Protein AF-A0A915CYP7-F1 (afdb_monomer_lite)

pLDDT: mean 74.51, std 22.11, range [21.28, 97.0]

Secondary structure (DSSP, 8-state):
----PPEEEEEEEEEEEPPTTS---HHHH-TT--TT-GGGSTT-EEEEESEEEEEEEEETTTTEEEEEEEEEESPPTT--SEEEBSSSSEEEEEE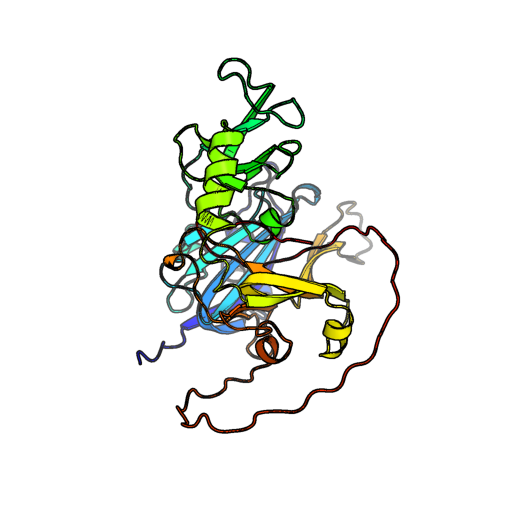-STT--STTTTGGGPPP-PPPEEEEE--STT-S---TT--SEEEEESEEEE-TTS-SEEEE-SBPPGGGGSSS-EEE--SSSGGG-HHHHHHHHIIIIISTTGGGPEEEEEEEEEESS---GGGGGG-EEEEESEEEEEEEEEEEEEEE------S------EEEEEEEEEEEEEEEEEES-GGG---EEEEEESSSSSEEEEEEEE-STT-SSTHHHH------------------------------------------S-EE----

Organism: NCBI:txid166011

Radius of gyration: 22.96 Å; chains: 1; bounding box: 60×62×71 Å

Sequence (364 aa):
MVTSTDVECHSCLTSCKMSKDNTFDPGFCDCHSNNNTEDSYENATTCAGSQCFVKVEYFPDESIAILQKGCVQNLPQGVNSCHYAGQLESVHCYCQGHLCNNKGELNSYTPISLPTVECCECSKPGGDICPEDTCLRSCTGNYCLIDFDGVEQGCGMGLPRLQNFLLHGCICTKPSGMCNQLNTSRNYQIQQVIARRVDDQNYCYSLHQRSDKPFDKEIFRIADTCEGHYCFISLTTSEMVIEMSNNTSEHQSTAINYKGVARPKYELLAGCLKVDDDKKVSVGCTSEYLTKETPLSKHCICDSHLCNYFDKLHEESFDDSPDITANALSSSVLHDETEPVAHLQSQLLYHYIFMLSTVCYFCT

Foldseek 3Di:
DPPLDKAKAKFDKFKDAADPVQHDFLCGTPLPNDPDDPVSPPTTDIDIESKKKKKWFGDVVQRMIMIGIYYKYPDDPDQAAWWDDKANRMIMHMHGHHHCHGCVNHVNSDGDDADKAKWAQACDFQPQDDDPPDRVDIDIEQWWWAAPRRHDIDYIHTFDWVQSQVRGTWIGRDNPCCNRRSVVRNVCCVVQWVPPPQVQKAKEWFDKDKDLDDDDQCVSVPTDIFIEQKKKKKKAQWDKDKDFDPPVPPDDDPDGDITIDIHGMIIMGIYYWIFSDPVQDDADKMFTDSYPPDTNMIMGMGRHYHPRGPVSRVPPPPPPDDDDDDDDDDDDDDDDDDDDDDDDDDDDDDDGDDTHDIIHDDDD

Structure (mmCIF, N/CA/C/O backbone):
data_AF-A0A915CYP7-F1
#
_entry.id   AF-A0A915CYP7-F1
#
loop_
_atom_site.group_PDB
_atom_site.id
_atom_site.type_symbol
_atom_site.label_atom_id
_atom_site.label_alt_id
_atom_site.label_comp_id
_atom_site.label_asym_id
_atom_site.label_entity_id
_atom_site.label_seq_id
_atom_site.pdbx_PDB_ins_code
_atom_site.Cartn_x
_atom_site.Cartn_y
_atom_site.Cartn_z
_atom_site.occupancy
_atom_site.B_iso_or_equiv
_atom_site.auth_seq_id
_atom_site.auth_comp_id
_atom_site.auth_asym_id
_atom_site.auth_atom_id
_atom_site.pdbx_PDB_model_num
ATOM 1 N N . MET A 1 1 ? -12.708 -25.101 -6.242 1.00 40.66 1 MET A N 1
ATOM 2 C CA . MET A 1 1 ? -11.371 -24.484 -6.310 1.00 40.66 1 MET A CA 1
ATOM 3 C C . MET A 1 1 ? -11.127 -24.073 -7.749 1.00 40.66 1 MET A C 1
ATOM 5 O O . MET A 1 1 ? -11.055 -24.940 -8.608 1.00 40.66 1 MET A O 1
ATOM 9 N N . VAL A 1 2 ? -11.133 -22.772 -8.035 1.00 42.53 2 VAL A N 1
ATOM 10 C CA . VAL A 1 2 ? -10.661 -22.259 -9.327 1.00 42.53 2 VAL A CA 1
ATOM 11 C C . VAL A 1 2 ? -9.155 -22.136 -9.167 1.00 42.53 2 VAL A C 1
ATOM 13 O O . VAL A 1 2 ? -8.701 -21.340 -8.353 1.00 42.53 2 VAL A O 1
ATOM 16 N N . THR A 1 3 ? -8.391 -22.969 -9.867 1.00 55.19 3 THR A N 1
ATOM 17 C CA . THR A 1 3 ? -6.939 -22.806 -9.948 1.00 55.19 3 THR A CA 1
ATOM 18 C C . THR A 1 3 ? -6.686 -21.488 -10.663 1.00 55.19 3 THR A C 1
ATOM 20 O O . THR A 1 3 ? -6.885 -21.394 -11.876 1.00 55.19 3 THR A O 1
ATOM 23 N N . SER A 1 4 ? -6.349 -20.452 -9.898 1.00 68.00 4 SER A N 1
ATOM 24 C CA . SER A 1 4 ? -5.875 -19.183 -10.441 1.00 68.00 4 SER A CA 1
ATOM 25 C C . SER A 1 4 ? -4.676 -19.490 -11.328 1.00 68.00 4 SER A C 1
ATOM 27 O O . SER A 1 4 ? -3.664 -19.981 -10.842 1.00 68.00 4 SER A O 1
ATOM 29 N N . THR A 1 5 ? -4.805 -19.268 -12.632 1.00 83.12 5 THR A N 1
ATOM 30 C CA . THR A 1 5 ? -3.673 -19.403 -13.544 1.00 83.12 5 THR A CA 1
ATOM 31 C C . THR A 1 5 ? -2.718 -18.257 -13.264 1.00 83.12 5 THR A C 1
ATOM 33 O O . THR A 1 5 ? -3.123 -17.100 -13.397 1.00 83.12 5 THR A O 1
ATOM 36 N N . ASP A 1 6 ? -1.481 -18.571 -12.889 1.00 91.00 6 ASP A N 1
ATOM 37 C CA . ASP A 1 6 ? -0.443 -17.558 -12.732 1.00 91.00 6 ASP A CA 1
ATOM 38 C C . ASP A 1 6 ? -0.313 -16.740 -14.024 1.00 91.00 6 ASP A C 1
ATOM 40 O O . ASP A 1 6 ? -0.195 -17.287 -15.125 1.00 91.00 6 ASP A O 1
ATOM 44 N N . VAL A 1 7 ? -0.356 -15.418 -13.886 1.00 94.62 7 VAL A N 1
ATOM 45 C CA . VAL A 1 7 ? -0.065 -14.461 -14.948 1.00 94.62 7 VAL A CA 1
ATOM 46 C C . VAL A 1 7 ? 1.391 -14.035 -14.855 1.00 94.62 7 VAL A C 1
ATOM 48 O O . VAL A 1 7 ? 1.940 -13.837 -13.770 1.00 94.62 7 VAL A O 1
ATOM 51 N N . GLU A 1 8 ? 2.024 -13.893 -16.012 1.00 95.62 8 GLU A N 1
ATOM 52 C CA . GLU A 1 8 ? 3.367 -13.335 -16.115 1.00 95.62 8 GLU A CA 1
ATOM 53 C C . GLU A 1 8 ? 3.292 -11.808 -16.192 1.00 95.62 8 GLU A C 1
ATOM 55 O O . GLU A 1 8 ? 2.482 -11.261 -16.940 1.00 95.62 8 GLU A O 1
ATOM 60 N N . CYS A 1 9 ? 4.144 -11.126 -15.434 1.00 96.31 9 CYS A N 1
ATOM 61 C CA . CYS A 1 9 ? 4.161 -9.677 -15.269 1.00 96.31 9 CYS A CA 1
ATOM 62 C C . CYS A 1 9 ? 5.547 -9.114 -15.568 1.00 96.31 9 CYS A C 1
ATOM 64 O O . CYS A 1 9 ? 6.551 -9.764 -15.272 1.00 96.31 9 CYS A O 1
ATOM 66 N N . HIS A 1 10 ? 5.620 -7.880 -16.072 1.00 95.44 10 HIS A N 1
ATOM 67 C CA . HIS A 1 10 ? 6.888 -7.154 -16.097 1.00 95.44 10 HIS A CA 1
ATOM 68 C C . HIS A 1 10 ? 7.363 -6.887 -14.668 1.00 95.44 10 HIS A C 1
ATOM 70 O O . HIS A 1 10 ? 6.564 -6.501 -13.812 1.00 95.44 10 HIS A O 1
ATOM 76 N N . SER A 1 11 ? 8.662 -7.041 -14.434 1.00 94.12 11 SER A N 1
ATOM 77 C CA . SER A 1 11 ? 9.312 -6.771 -13.159 1.00 94.12 11 SER A CA 1
ATOM 78 C C . SER A 1 11 ? 10.564 -5.925 -13.361 1.00 94.12 11 SER A C 1
ATOM 80 O O . SER A 1 11 ? 11.508 -6.316 -14.057 1.00 94.12 11 SER A O 1
ATOM 82 N N . CYS A 1 12 ? 10.548 -4.728 -12.781 1.00 93.19 12 CYS A N 1
ATOM 83 C CA . CYS A 1 12 ? 11.637 -3.771 -12.903 1.00 93.19 12 CYS A CA 1
ATOM 84 C C . CYS A 1 12 ? 11.518 -2.655 -11.860 1.00 93.19 12 CYS A C 1
ATOM 86 O O . CYS A 1 12 ? 10.437 -2.371 -11.340 1.00 93.19 12 CYS A O 1
ATOM 88 N N . LEU A 1 13 ? 12.639 -1.980 -11.618 1.00 91.94 13 LEU A N 1
ATOM 89 C CA . LEU A 1 13 ? 12.705 -0.710 -10.908 1.00 91.94 13 LEU A CA 1
ATOM 90 C C . LEU A 1 13 ? 13.450 0.288 -11.791 1.00 91.94 13 LEU A C 1
ATOM 92 O O . LEU A 1 13 ? 14.547 0.004 -12.269 1.00 91.94 13 LEU A O 1
ATOM 96 N N . THR A 1 14 ? 12.859 1.451 -12.012 1.00 91.94 14 THR A N 1
ATOM 97 C CA . THR A 1 14 ? 13.435 2.496 -12.857 1.00 91.94 14 THR A CA 1
ATOM 98 C C . THR A 1 14 ? 13.055 3.870 -12.326 1.00 91.94 14 THR A C 1
ATOM 100 O O . THR A 1 14 ? 12.143 4.010 -11.514 1.00 91.94 14 THR A O 1
ATOM 103 N N . SER A 1 15 ? 13.778 4.897 -12.752 1.00 91.44 15 SER A N 1
ATOM 104 C CA . SER A 1 15 ? 13.515 6.279 -12.367 1.00 91.44 15 SER A CA 1
ATOM 105 C C . SER A 1 15 ? 13.692 7.202 -13.556 1.00 91.44 15 SER A C 1
ATOM 107 O O . SER A 1 15 ? 14.535 6.958 -14.418 1.00 91.44 15 SER A O 1
ATOM 109 N N . CYS A 1 16 ? 12.945 8.294 -13.571 1.00 91.19 16 CYS A N 1
ATOM 110 C CA . CYS A 1 16 ? 12.978 9.273 -14.643 1.00 91.19 16 CYS A CA 1
ATOM 111 C C . CYS A 1 16 ? 12.826 10.687 -14.091 1.00 91.19 16 CYS A C 1
ATOM 113 O O . CYS A 1 16 ? 12.325 10.906 -12.987 1.00 91.19 16 CYS A O 1
ATOM 115 N N . LYS A 1 17 ? 13.249 11.659 -14.896 1.00 91.75 17 LYS A N 1
ATOM 116 C CA . LYS A 1 17 ? 13.081 13.070 -14.575 1.00 91.75 17 LYS A CA 1
ATOM 117 C C . LYS A 1 17 ? 11.642 13.503 -14.851 1.00 91.75 17 LYS A C 1
ATOM 119 O O . LYS A 1 17 ? 11.110 13.223 -15.923 1.00 91.75 17 LYS A O 1
ATOM 124 N N . MET A 1 18 ? 11.043 14.212 -13.905 1.00 92.44 18 MET A N 1
ATOM 125 C CA . MET A 1 18 ? 9.743 14.852 -14.075 1.00 92.44 18 MET A CA 1
ATOM 126 C C . MET A 1 18 ? 9.880 16.126 -14.913 1.00 92.44 18 MET A C 1
ATOM 128 O O . MET A 1 18 ? 10.928 16.780 -14.952 1.00 92.44 18 MET A O 1
ATOM 132 N N . SER A 1 19 ? 8.802 16.489 -15.600 1.00 91.19 19 SER A N 1
ATOM 133 C CA . SER A 1 19 ? 8.709 17.772 -16.295 1.00 91.19 19 SER A CA 1
ATOM 134 C C . SER A 1 19 ? 8.648 18.928 -15.294 1.00 91.19 19 SER A C 1
ATOM 136 O O . SER A 1 19 ? 8.327 18.738 -14.125 1.00 91.19 19 SER A O 1
ATOM 138 N N . LYS A 1 20 ? 8.907 20.155 -15.766 1.00 88.88 20 LYS A N 1
ATOM 139 C CA . LYS A 1 20 ? 8.870 21.375 -14.933 1.00 88.88 20 LYS A CA 1
ATOM 140 C C . LYS A 1 20 ? 7.522 21.619 -14.247 1.00 88.88 20 LYS A C 1
ATOM 142 O O . LYS A 1 20 ? 7.486 22.287 -13.224 1.00 88.88 20 LYS A O 1
ATOM 147 N N . ASP A 1 21 ? 6.449 21.067 -14.804 1.00 90.56 21 ASP A N 1
ATOM 148 C CA . ASP A 1 21 ? 5.093 21.178 -14.266 1.00 90.56 21 ASP A CA 1
ATOM 149 C C . ASP A 1 21 ? 4.780 20.082 -13.229 1.00 90.56 21 ASP A C 1
ATOM 151 O O . ASP A 1 21 ? 3.616 19.811 -12.948 1.00 90.56 21 ASP A O 1
ATOM 155 N N . ASN A 1 22 ? 5.806 19.400 -12.702 1.00 85.44 22 ASN A N 1
ATOM 156 C CA . ASN A 1 22 ? 5.689 18.212 -11.850 1.00 85.44 22 ASN A CA 1
ATOM 157 C C . ASN A 1 22 ? 4.844 17.097 -12.483 1.00 85.44 22 ASN A C 1
ATOM 159 O O . ASN A 1 22 ? 4.217 16.292 -11.795 1.00 85.44 22 ASN A O 1
ATOM 163 N N . THR A 1 23 ? 4.838 17.034 -13.815 1.00 88.00 23 THR A N 1
ATOM 164 C CA . THR A 1 23 ? 4.160 15.980 -14.561 1.00 88.00 23 THR A CA 1
ATOM 165 C C . THR A 1 23 ? 5.132 14.863 -14.907 1.00 88.00 23 THR A C 1
ATOM 167 O O . THR A 1 23 ? 6.307 15.073 -15.229 1.00 88.00 23 THR A O 1
ATOM 170 N N . PHE A 1 24 ? 4.616 13.648 -14.820 1.00 87.69 24 PHE A N 1
ATOM 171 C CA . PHE A 1 24 ? 5.318 12.418 -15.131 1.00 87.69 24 PHE A CA 1
ATOM 172 C C . PHE A 1 24 ? 4.966 11.980 -16.554 1.00 87.69 24 PHE A C 1
ATOM 174 O O . PHE A 1 24 ? 3.789 11.940 -16.909 1.00 87.69 24 PHE A O 1
ATOM 181 N N . ASP A 1 25 ? 5.982 11.665 -17.360 1.00 89.75 25 ASP A N 1
ATOM 182 C CA . ASP A 1 25 ? 5.802 11.112 -18.704 1.00 89.75 25 ASP A CA 1
ATOM 183 C C . ASP A 1 25 ? 6.148 9.611 -18.698 1.00 89.75 25 ASP A C 1
ATOM 185 O O . ASP A 1 25 ? 7.329 9.244 -18.721 1.00 89.75 25 ASP A O 1
ATOM 189 N N . PRO A 1 26 ? 5.138 8.721 -18.718 1.00 89.19 26 PRO A N 1
ATOM 190 C CA . PRO A 1 26 ? 5.338 7.275 -18.734 1.00 89.19 26 PRO A CA 1
ATOM 191 C C . PRO A 1 26 ? 6.234 6.783 -19.871 1.00 89.19 26 PRO A C 1
ATOM 193 O O . PRO A 1 26 ? 6.821 5.710 -19.755 1.00 89.19 26 PRO A O 1
ATOM 196 N N . GLY A 1 27 ? 6.332 7.523 -20.981 1.00 89.06 27 GLY A N 1
ATOM 197 C CA . GLY A 1 27 ? 7.157 7.147 -22.124 1.00 89.06 27 GLY A CA 1
ATOM 198 C C . GLY A 1 27 ? 8.640 7.031 -21.784 1.00 89.06 27 GLY A C 1
ATOM 199 O O . GLY A 1 27 ? 9.299 6.133 -22.299 1.00 89.06 27 GLY A O 1
ATOM 200 N N . PHE A 1 28 ? 9.143 7.878 -20.885 1.00 87.56 28 PHE A N 1
ATOM 201 C CA . PHE A 1 28 ? 10.551 7.871 -20.474 1.00 87.56 28 PHE A CA 1
ATOM 202 C C . PHE A 1 28 ? 10.819 7.019 -19.234 1.00 87.56 28 PHE A C 1
ATOM 204 O O . PHE A 1 28 ? 11.963 6.657 -18.974 1.00 87.56 28 PHE A O 1
ATOM 211 N N . CYS A 1 29 ? 9.777 6.721 -18.464 1.00 88.19 29 CYS A N 1
ATOM 212 C CA . CYS A 1 29 ? 9.891 6.048 -17.177 1.00 88.19 29 CYS A CA 1
ATOM 213 C C . CYS A 1 29 ? 9.560 4.562 -17.250 1.00 88.19 29 CYS A C 1
ATOM 215 O O . CYS A 1 29 ? 9.917 3.820 -16.350 1.00 88.19 29 CYS A O 1
ATOM 217 N N . ASP A 1 30 ? 8.845 4.104 -18.273 1.00 90.31 30 ASP A N 1
ATOM 218 C CA . ASP A 1 30 ? 8.503 2.694 -18.405 1.00 90.31 30 ASP A CA 1
ATOM 219 C C . ASP A 1 30 ? 9.724 1.884 -18.871 1.00 90.31 30 ASP A C 1
ATOM 221 O O . ASP A 1 30 ? 10.242 2.095 -19.970 1.00 90.31 30 ASP A O 1
ATOM 225 N N . CYS A 1 31 ? 10.152 0.917 -18.054 1.00 84.94 31 CYS A N 1
ATOM 226 C CA . CYS A 1 31 ? 11.302 0.046 -18.315 1.00 84.94 31 CYS A CA 1
ATOM 227 C C . CYS A 1 31 ? 11.183 -0.818 -19.588 1.00 84.94 31 CYS A C 1
ATOM 229 O O . CYS A 1 31 ? 12.149 -1.480 -19.957 1.00 84.94 31 CYS A O 1
ATOM 231 N N . HIS A 1 32 ? 10.033 -0.814 -20.273 1.00 75.75 32 HIS A N 1
ATOM 232 C CA . HIS A 1 32 ? 9.815 -1.574 -21.507 1.00 75.75 32 HIS A CA 1
ATOM 233 C C . HIS A 1 32 ? 9.374 -0.729 -22.717 1.00 75.75 32 HIS A C 1
ATOM 235 O O . HIS A 1 32 ? 9.036 -1.278 -23.761 1.00 75.75 32 HIS A O 1
ATOM 241 N N . SER A 1 33 ? 9.363 0.608 -22.612 1.00 60.50 33 SER A N 1
ATOM 242 C CA . SER A 1 33 ? 8.850 1.475 -23.688 1.00 60.50 33 SER A CA 1
ATOM 243 C C . SER A 1 33 ? 9.900 1.930 -24.713 1.00 60.50 33 SER A C 1
ATOM 245 O O . SER A 1 33 ? 9.514 2.468 -25.756 1.00 60.50 33 SER A O 1
ATOM 247 N N . ASN A 1 34 ? 11.199 1.768 -24.452 1.00 57.56 34 ASN A N 1
ATOM 248 C CA . ASN A 1 34 ? 12.243 2.353 -25.297 1.00 57.56 34 ASN A CA 1
ATOM 249 C C . ASN A 1 34 ? 12.913 1.305 -26.188 1.00 57.56 34 ASN A C 1
ATOM 251 O O . ASN A 1 34 ? 13.914 0.702 -25.827 1.00 57.56 34 ASN A O 1
ATOM 255 N N . ASN A 1 35 ? 12.407 1.171 -27.415 1.00 56.09 35 ASN A N 1
ATOM 256 C CA . ASN A 1 35 ? 12.979 0.321 -28.469 1.00 56.09 35 ASN A CA 1
ATOM 257 C C . ASN A 1 35 ? 14.374 0.770 -28.975 1.00 56.09 35 ASN A C 1
ATOM 259 O O . ASN A 1 35 ? 14.866 0.203 -29.945 1.00 56.09 35 ASN A O 1
ATOM 263 N N . ASN A 1 36 ? 14.996 1.799 -28.383 1.00 52.22 36 ASN A N 1
ATOM 264 C CA . ASN A 1 36 ? 16.110 2.533 -29.003 1.00 52.22 36 ASN A CA 1
ATOM 265 C C . ASN A 1 36 ? 17.390 2.641 -28.155 1.00 52.22 36 ASN A C 1
ATOM 267 O O . ASN A 1 36 ? 18.331 3.304 -28.584 1.00 52.22 36 ASN A O 1
ATOM 271 N N . THR A 1 37 ? 17.459 2.020 -26.978 1.00 54.97 37 THR A N 1
ATOM 272 C CA . THR A 1 37 ? 18.681 2.005 -26.155 1.00 54.97 37 THR A CA 1
ATOM 273 C C . THR A 1 37 ? 18.990 0.575 -25.743 1.00 54.97 37 THR A C 1
ATOM 275 O O . THR A 1 37 ? 18.265 0.015 -24.924 1.00 54.97 37 THR A O 1
ATOM 278 N N . GLU A 1 38 ? 20.053 -0.002 -26.313 1.00 55.12 38 GLU A N 1
ATOM 279 C CA . GLU A 1 38 ? 20.537 -1.364 -26.017 1.00 55.12 38 GLU A CA 1
ATOM 280 C C . GLU A 1 38 ? 20.713 -1.617 -24.503 1.00 55.12 38 GLU A C 1
ATOM 282 O O . GLU A 1 38 ? 20.502 -2.736 -24.047 1.00 55.12 38 GLU A O 1
ATOM 287 N N . ASP A 1 39 ? 20.943 -0.570 -23.703 1.00 50.81 39 ASP A N 1
ATOM 288 C CA . ASP A 1 39 ? 21.136 -0.659 -22.249 1.00 50.81 39 ASP A CA 1
ATOM 289 C C . ASP A 1 39 ? 19.851 -0.902 -21.423 1.00 50.81 39 ASP A C 1
ATOM 291 O O . ASP A 1 39 ? 19.938 -1.297 -20.259 1.00 50.81 39 ASP A O 1
ATOM 295 N N . SER A 1 40 ? 18.641 -0.669 -21.963 1.00 51.50 40 SER A N 1
ATOM 296 C CA . SER A 1 40 ? 17.400 -0.826 -21.172 1.00 51.50 40 SER A CA 1
ATOM 297 C C . SER A 1 40 ? 16.809 -2.236 -21.221 1.00 51.50 40 SER A C 1
ATOM 299 O O . SER A 1 40 ? 15.932 -2.555 -20.419 1.00 51.50 40 SER A O 1
ATOM 301 N N . TYR A 1 41 ? 17.259 -3.077 -22.157 1.00 49.19 41 TYR A N 1
ATOM 302 C CA . TYR A 1 41 ? 16.687 -4.409 -22.376 1.00 49.19 41 TYR A CA 1
ATOM 303 C C . TYR A 1 41 ? 17.316 -5.484 -21.477 1.00 49.19 41 TYR A C 1
ATOM 305 O O . TYR A 1 41 ? 16.692 -6.508 -21.218 1.00 49.19 41 TYR A O 1
ATOM 313 N N . GLU A 1 42 ? 18.517 -5.245 -20.942 1.00 52.78 42 GLU A N 1
ATOM 314 C CA . GLU A 1 42 ? 19.272 -6.256 -20.187 1.00 52.78 42 GLU A CA 1
ATOM 315 C C . GLU A 1 42 ? 18.763 -6.496 -18.751 1.00 52.78 42 GLU A C 1
ATOM 317 O O . GLU A 1 42 ? 19.123 -7.498 -18.141 1.00 52.78 42 GLU A O 1
ATOM 322 N N . ASN A 1 43 ? 17.884 -5.637 -18.216 1.00 60.59 43 ASN A N 1
ATOM 323 C CA . ASN A 1 43 ? 17.432 -5.716 -16.815 1.00 60.59 43 ASN A CA 1
ATOM 324 C C . ASN A 1 43 ? 15.911 -5.866 -16.624 1.00 60.59 43 ASN A C 1
ATOM 326 O O . ASN A 1 43 ? 15.442 -5.901 -15.485 1.00 60.59 43 ASN A O 1
ATOM 330 N N . ALA A 1 44 ? 15.120 -5.936 -17.700 1.00 69.44 44 ALA A N 1
ATOM 331 C CA . ALA A 1 44 ? 13.682 -6.173 -17.581 1.00 69.44 44 ALA A CA 1
ATOM 332 C C . ALA A 1 44 ? 13.434 -7.669 -17.343 1.00 69.44 44 ALA A C 1
ATOM 334 O O . ALA A 1 44 ? 13.529 -8.484 -18.258 1.00 69.44 44 ALA A O 1
ATOM 335 N N . THR A 1 45 ? 13.127 -8.027 -16.098 1.00 90.19 45 THR A N 1
ATOM 336 C CA . THR A 1 45 ? 12.779 -9.404 -15.727 1.00 90.19 45 THR A CA 1
ATOM 337 C C . THR A 1 45 ? 11.266 -9.593 -15.742 1.00 90.19 45 THR A C 1
ATOM 339 O O . THR A 1 45 ? 10.502 -8.627 -15.830 1.00 90.19 45 THR A O 1
ATOM 342 N N . THR A 1 46 ? 10.814 -10.841 -15.669 1.00 93.75 46 THR A N 1
ATOM 343 C CA . THR A 1 46 ? 9.405 -11.164 -15.449 1.00 93.75 46 THR A CA 1
ATOM 344 C C . THR A 1 46 ? 9.228 -11.899 -14.132 1.00 93.75 46 THR A C 1
ATOM 346 O O . THR A 1 46 ? 10.147 -12.538 -13.614 1.00 93.75 46 THR A O 1
ATOM 349 N N . CYS A 1 47 ? 8.033 -11.796 -13.564 1.00 94.69 47 CYS A N 1
ATOM 350 C CA . CYS A 1 47 ? 7.638 -12.587 -12.408 1.00 94.69 47 CYS A CA 1
ATOM 351 C C . CYS A 1 47 ? 6.218 -13.129 -12.596 1.00 94.69 47 CYS A C 1
ATOM 353 O O . CYS A 1 47 ? 5.505 -12.703 -13.503 1.00 94.69 47 CYS A O 1
ATOM 355 N N . ALA A 1 48 ? 5.835 -14.111 -11.782 1.00 94.44 48 ALA A N 1
ATOM 356 C CA . ALA A 1 48 ? 4.556 -14.804 -11.895 1.00 94.44 48 ALA A CA 1
ATOM 357 C C . ALA A 1 48 ? 3.723 -14.577 -10.629 1.00 94.44 48 ALA A C 1
ATOM 359 O O . ALA A 1 48 ? 4.245 -14.702 -9.521 1.00 94.44 48 ALA A O 1
ATOM 360 N N . GLY A 1 49 ? 2.446 -14.245 -10.789 1.00 92.69 49 GLY A N 1
ATOM 361 C CA . GLY A 1 49 ? 1.505 -14.068 -9.681 1.00 92.69 49 GLY A CA 1
ATOM 362 C C . GLY A 1 49 ? 0.063 -14.142 -10.163 1.00 92.69 49 GLY A C 1
ATOM 363 O O . GLY A 1 49 ? -0.183 -14.423 -11.327 1.00 92.69 49 GLY A O 1
ATOM 364 N N . SER A 1 50 ? -0.913 -13.867 -9.299 1.00 93.44 50 SER A N 1
ATOM 365 C CA . SER A 1 50 ? -2.322 -13.862 -9.720 1.00 93.44 50 SER A CA 1
ATOM 366 C C . SER A 1 50 ? -2.690 -12.604 -10.517 1.00 93.44 50 SER A C 1
ATOM 368 O O . SER A 1 50 ? -3.654 -12.608 -11.280 1.00 93.44 50 SER A O 1
ATOM 370 N N . GLN A 1 51 ? -1.937 -11.516 -10.322 1.00 95.31 51 GLN A N 1
ATOM 371 C CA . GLN A 1 51 ? -2.095 -10.227 -10.995 1.00 95.31 51 GLN A CA 1
ATOM 372 C C . GLN A 1 51 ? -0.750 -9.501 -11.109 1.00 95.31 51 GLN A C 1
ATOM 374 O O . GLN A 1 51 ? 0.227 -9.866 -10.452 1.00 95.31 51 GLN A O 1
ATOM 379 N N . CYS A 1 52 ? -0.718 -8.433 -11.903 1.00 96.62 52 CYS A N 1
ATOM 380 C CA . CYS A 1 52 ? 0.440 -7.555 -12.034 1.00 96.62 52 CYS A CA 1
ATOM 381 C C . CYS A 1 52 ? 0.190 -6.210 -11.352 1.00 96.62 52 CYS A C 1
ATOM 383 O O . CYS A 1 52 ? -0.949 -5.739 -11.329 1.00 96.62 52 CYS A O 1
ATOM 385 N N . PHE A 1 53 ? 1.251 -5.569 -10.856 1.00 96.38 53 PHE A N 1
ATOM 386 C CA . PHE A 1 53 ? 1.173 -4.224 -10.285 1.00 96.38 53 PHE A CA 1
ATOM 387 C C . PHE A 1 53 ? 2.174 -3.250 -10.920 1.00 96.38 53 PHE A C 1
ATOM 389 O O . PHE A 1 53 ? 3.194 -3.651 -11.497 1.00 96.38 53 PHE A O 1
ATOM 396 N N . VAL A 1 54 ? 1.862 -1.958 -10.792 1.00 96.44 54 VAL A N 1
ATOM 397 C CA . VAL A 1 54 ? 2.780 -0.829 -10.999 1.00 96.44 54 VAL A CA 1
ATOM 398 C C . VAL A 1 54 ? 2.631 0.136 -9.834 1.00 96.44 54 VAL A C 1
ATOM 400 O O . VAL A 1 54 ? 1.520 0.546 -9.512 1.00 96.44 54 VAL A O 1
ATOM 403 N N . LYS A 1 55 ? 3.748 0.531 -9.234 1.00 95.19 55 LYS A N 1
ATOM 404 C CA . LYS A 1 55 ? 3.829 1.576 -8.221 1.00 95.19 55 LYS A CA 1
ATOM 405 C C . LYS A 1 55 ? 4.670 2.724 -8.766 1.00 95.19 55 LYS A C 1
ATOM 407 O O . LYS A 1 55 ? 5.784 2.501 -9.231 1.00 95.19 55 LYS A O 1
ATOM 412 N N . VAL A 1 56 ? 4.130 3.935 -8.734 1.00 94.69 56 VAL A N 1
ATOM 413 C CA . VAL A 1 56 ? 4.832 5.165 -9.117 1.00 94.69 56 VAL A CA 1
ATOM 414 C C . VAL A 1 56 ? 4.922 6.049 -7.884 1.00 94.69 56 VAL A C 1
ATOM 416 O O . VAL A 1 56 ? 3.891 6.334 -7.288 1.00 94.69 56 VAL A O 1
ATOM 419 N N . GLU A 1 57 ? 6.121 6.473 -7.504 1.00 93.44 57 GLU A N 1
ATOM 420 C CA . GLU A 1 57 ? 6.357 7.440 -6.427 1.00 93.44 57 GLU A CA 1
ATOM 421 C C . GLU A 1 57 ? 6.961 8.722 -6.995 1.00 93.44 57 GLU A C 1
ATOM 423 O O . GLU A 1 57 ? 7.873 8.672 -7.825 1.00 93.44 57 GLU A O 1
ATOM 428 N N . TYR A 1 58 ? 6.435 9.865 -6.562 1.00 92.25 58 TYR A N 1
ATOM 429 C CA . TYR A 1 58 ? 6.848 11.187 -7.014 1.00 92.25 58 TYR A CA 1
ATOM 430 C C . TYR A 1 58 ? 7.666 11.895 -5.941 1.00 92.25 58 TYR A C 1
ATOM 432 O O . TYR A 1 58 ? 7.265 11.972 -4.784 1.00 92.25 58 TYR A O 1
ATOM 440 N N . PHE A 1 59 ? 8.771 12.490 -6.371 1.00 91.00 59 PHE A N 1
ATOM 441 C CA . PHE A 1 59 ? 9.678 13.285 -5.556 1.00 91.00 59 PHE A CA 1
ATOM 442 C C . PHE A 1 59 ? 9.813 14.659 -6.223 1.00 91.00 59 PHE A C 1
ATOM 444 O O . PHE A 1 59 ? 10.703 14.872 -7.057 1.00 91.00 59 PHE A O 1
ATOM 451 N N . PRO A 1 60 ? 8.854 15.569 -5.970 1.00 90.31 60 PRO A N 1
ATOM 452 C CA . PRO A 1 60 ? 8.759 16.835 -6.692 1.00 90.31 60 PRO A CA 1
ATOM 453 C C . PRO A 1 60 ? 9.958 17.752 -6.425 1.00 90.31 60 PRO A C 1
ATOM 455 O O . PRO A 1 60 ? 10.418 18.423 -7.351 1.00 90.31 60 PRO A O 1
ATOM 458 N N . ASP A 1 61 ? 10.504 17.730 -5.207 1.00 90.38 61 ASP A N 1
ATOM 459 C CA . ASP A 1 61 ? 11.651 18.555 -4.811 1.00 90.38 61 ASP A CA 1
ATOM 460 C C . ASP A 1 61 ? 12.911 18.192 -5.614 1.00 90.38 61 ASP A C 1
ATOM 462 O O . ASP A 1 61 ? 13.633 19.069 -6.093 1.00 90.38 61 ASP A O 1
ATOM 466 N N . GLU A 1 62 ? 13.132 16.899 -5.861 1.00 92.19 62 GLU A N 1
ATOM 467 C CA . GLU A 1 62 ? 14.203 16.379 -6.715 1.00 92.19 62 GLU A CA 1
ATOM 468 C C . GLU A 1 62 ? 13.817 16.313 -8.202 1.00 92.19 62 GLU A C 1
ATOM 470 O O . GLU A 1 62 ? 14.656 16.002 -9.053 1.00 92.19 62 GLU A O 1
ATOM 475 N N . SER A 1 63 ? 12.558 16.616 -8.539 1.00 92.38 63 SER A N 1
ATOM 476 C CA . SER A 1 63 ? 11.985 16.476 -9.884 1.00 92.38 63 SER A CA 1
ATOM 477 C C . SER A 1 63 ? 12.187 15.071 -10.470 1.00 92.38 63 SER A C 1
ATOM 479 O O . SER A 1 63 ? 12.563 14.922 -11.639 1.00 92.38 63 SER A O 1
ATOM 481 N N . ILE A 1 64 ? 11.953 14.034 -9.664 1.00 92.31 64 ILE A N 1
ATOM 482 C CA . ILE A 1 64 ? 12.101 12.628 -10.054 1.00 92.31 64 ILE A CA 1
ATOM 483 C C . ILE A 1 64 ? 10.841 11.832 -9.758 1.00 92.31 64 ILE A C 1
ATOM 485 O O . ILE A 1 64 ? 10.185 12.027 -8.744 1.00 92.31 64 ILE A O 1
ATOM 489 N N . ALA A 1 65 ? 10.552 10.870 -10.630 1.00 93.44 65 ALA A N 1
ATOM 490 C CA . ALA A 1 65 ? 9.621 9.795 -10.338 1.00 93.44 65 ALA A CA 1
ATOM 491 C C . ALA A 1 65 ? 10.347 8.447 -10.349 1.00 93.44 65 ALA A C 1
ATOM 493 O O . ALA A 1 65 ? 11.211 8.202 -11.198 1.00 93.44 65 ALA A O 1
ATOM 494 N N . ILE A 1 66 ? 9.973 7.570 -9.423 1.00 93.31 66 ILE A N 1
ATOM 495 C CA . ILE A 1 66 ? 10.423 6.179 -9.361 1.00 93.31 66 ILE A CA 1
ATOM 496 C C . ILE A 1 66 ? 9.246 5.290 -9.754 1.00 93.31 66 ILE A C 1
ATOM 498 O O . ILE A 1 66 ? 8.132 5.480 -9.275 1.00 93.31 66 ILE A O 1
ATOM 502 N N . LEU A 1 67 ? 9.486 4.331 -10.644 1.00 94.75 67 LEU A N 1
ATOM 503 C CA . LEU A 1 67 ? 8.500 3.367 -11.110 1.00 94.75 67 LEU A CA 1
ATOM 504 C C . LEU A 1 67 ? 8.975 1.951 -10.779 1.00 94.75 67 LEU A C 1
ATOM 506 O O . LEU A 1 67 ? 10.066 1.537 -11.173 1.00 94.75 67 LEU A O 1
ATOM 510 N N . GLN A 1 68 ? 8.122 1.203 -10.087 1.00 94.75 68 GLN A N 1
ATOM 511 C CA . GLN A 1 68 ? 8.332 -0.184 -9.699 1.00 94.75 68 GLN A CA 1
ATOM 512 C C . GLN A 1 68 ? 7.223 -1.054 -10.290 1.00 94.75 68 GLN A C 1
ATOM 514 O O . GLN A 1 68 ? 6.040 -0.764 -10.127 1.00 94.75 68 GLN A O 1
ATOM 519 N N . LYS A 1 69 ? 7.599 -2.128 -10.980 1.00 95.81 69 LYS A N 1
ATOM 520 C CA . LYS A 1 69 ? 6.672 -3.118 -11.537 1.00 95.81 69 LYS A CA 1
ATOM 521 C C . LYS A 1 69 ? 6.926 -4.476 -10.919 1.00 95.81 69 LYS A C 1
ATOM 523 O O . LYS A 1 69 ? 8.075 -4.804 -10.641 1.00 95.81 69 LYS A O 1
ATOM 528 N N . GLY A 1 70 ? 5.879 -5.277 -10.794 1.00 96.00 70 GLY A N 1
ATOM 529 C CA . GLY A 1 70 ? 6.011 -6.660 -10.370 1.00 96.00 70 GLY A CA 1
ATOM 530 C C . GLY A 1 70 ? 4.693 -7.416 -10.432 1.00 96.00 70 GLY A C 1
ATOM 531 O O . GLY A 1 70 ? 3.767 -7.048 -11.161 1.00 96.00 70 GLY A O 1
ATOM 532 N N . CYS A 1 71 ? 4.620 -8.482 -9.650 1.00 96.12 71 CYS A N 1
ATOM 533 C CA . CYS A 1 71 ? 3.472 -9.370 -9.539 1.00 96.12 71 CYS A CA 1
ATOM 534 C C . CYS A 1 71 ? 2.939 -9.338 -8.112 1.00 96.12 71 CYS A C 1
ATOM 536 O O . CYS A 1 71 ? 3.676 -9.122 -7.151 1.00 96.12 71 CYS A O 1
ATOM 538 N N . VAL A 1 72 ? 1.637 -9.550 -7.987 1.00 94.38 72 VAL A N 1
ATOM 539 C CA . VAL A 1 72 ? 0.938 -9.611 -6.710 1.00 94.38 72 VAL A CA 1
ATOM 540 C C . VAL A 1 72 ? 0.150 -10.912 -6.634 1.00 94.38 72 VAL A C 1
ATOM 542 O O . VAL A 1 72 ? -0.386 -11.400 -7.635 1.00 94.38 72 VAL A O 1
ATOM 545 N N . GLN A 1 73 ? 0.105 -11.490 -5.441 1.00 92.38 73 GLN A N 1
ATOM 546 C CA . GLN A 1 73 ? -0.680 -12.680 -5.136 1.00 92.38 73 GLN A CA 1
ATOM 547 C C . GLN A 1 73 ? -1.820 -12.332 -4.183 1.00 92.38 73 GLN A C 1
ATOM 549 O O . GLN A 1 73 ? -1.648 -11.504 -3.288 1.00 92.38 73 GLN A O 1
ATOM 554 N N . ASN A 1 74 ? -2.967 -12.996 -4.368 1.00 87.75 74 ASN A N 1
ATOM 555 C CA . ASN A 1 74 ? -4.136 -12.917 -3.483 1.00 87.75 74 ASN A CA 1
ATOM 556 C C . ASN A 1 74 ? -4.661 -11.489 -3.271 1.00 87.75 74 ASN A C 1
ATOM 558 O O . ASN A 1 74 ? -5.139 -11.141 -2.188 1.00 87.75 74 ASN A O 1
ATOM 562 N N . LEU A 1 75 ? -4.559 -10.635 -4.290 1.00 85.44 75 LEU A N 1
ATOM 563 C CA . LEU A 1 75 ? -5.247 -9.353 -4.252 1.00 85.44 75 LEU A CA 1
ATOM 564 C C . LEU A 1 75 ? -6.763 -9.612 -4.332 1.00 85.44 75 LEU A C 1
ATOM 566 O O . LEU A 1 75 ? -7.197 -10.465 -5.118 1.00 85.44 75 LEU A O 1
ATOM 570 N N . PRO A 1 76 ? -7.593 -8.896 -3.560 1.00 78.00 76 PRO A N 1
ATOM 571 C CA . PRO A 1 76 ? -9.030 -9.085 -3.655 1.00 78.00 76 PRO A CA 1
ATOM 572 C C . PRO A 1 76 ? -9.561 -8.702 -5.043 1.00 78.00 76 PRO A C 1
ATOM 574 O O . PRO A 1 76 ? -9.002 -7.866 -5.756 1.00 78.00 76 PRO A O 1
ATOM 577 N N . GLN A 1 77 ? -10.669 -9.328 -5.436 1.00 74.88 77 GLN A N 1
ATOM 578 C CA . GLN A 1 77 ? -11.259 -9.128 -6.758 1.00 74.88 77 GLN A CA 1
ATOM 579 C C . GLN A 1 77 ? -11.732 -7.679 -6.968 1.00 74.88 77 GLN A C 1
ATOM 581 O O . GLN A 1 77 ? -12.172 -7.011 -6.035 1.00 74.88 77 GLN A O 1
ATOM 586 N N . GLY A 1 78 ? -11.703 -7.219 -8.223 1.00 77.38 78 GLY A N 1
ATOM 587 C CA . GLY A 1 78 ? -12.264 -5.922 -8.626 1.00 77.38 78 GLY A CA 1
ATOM 588 C C . GLY A 1 78 ? -11.276 -4.753 -8.654 1.00 77.38 78 GLY A C 1
ATOM 589 O O . GLY A 1 78 ? -11.681 -3.637 -8.966 1.00 77.38 78 GLY A O 1
ATOM 590 N N . VAL A 1 79 ? -9.991 -4.992 -8.386 1.00 78.62 79 VAL A N 1
ATOM 591 C CA . VAL A 1 79 ? -8.949 -3.955 -8.415 1.00 78.62 79 VAL A CA 1
ATOM 592 C C . VAL A 1 79 ? -8.184 -4.013 -9.743 1.00 78.62 79 VAL A C 1
ATOM 594 O O . VAL A 1 79 ? -7.071 -4.514 -9.800 1.00 78.62 79 VAL A O 1
ATOM 597 N N . ASN A 1 80 ? -8.794 -3.543 -10.834 1.00 88.56 80 ASN A N 1
ATOM 598 C CA . ASN A 1 80 ? -8.150 -3.450 -12.155 1.00 88.56 80 ASN A CA 1
ATOM 599 C C . ASN A 1 80 ? -8.105 -1.985 -12.603 1.00 88.56 80 ASN A C 1
ATOM 601 O O . ASN A 1 80 ? -8.897 -1.560 -13.445 1.00 88.56 80 ASN A O 1
ATOM 605 N N . SER A 1 81 ? -7.230 -1.197 -11.982 1.00 92.12 81 SER A N 1
ATOM 606 C CA . SER A 1 81 ? -7.078 0.227 -12.280 1.00 92.12 81 SER A CA 1
ATOM 607 C C . SER A 1 81 ? -5.931 0.864 -11.507 1.00 92.12 81 SER A C 1
ATOM 609 O O . SER A 1 81 ? -5.372 0.266 -10.589 1.00 92.12 81 SER A O 1
ATOM 611 N N . CYS A 1 82 ? -5.606 2.101 -11.880 1.00 92.88 82 CYS A N 1
ATOM 612 C CA . CYS A 1 82 ? -4.703 2.975 -11.146 1.00 92.88 82 CYS A CA 1
ATOM 613 C C . CYS A 1 82 ? -5.465 3.831 -10.133 1.00 92.88 82 CYS A C 1
ATOM 615 O O . CYS A 1 82 ? -6.507 4.412 -10.450 1.00 92.88 82 CYS A O 1
ATOM 617 N N . HIS A 1 83 ? -4.908 3.967 -8.935 1.00 88.88 83 HIS A N 1
ATOM 618 C CA . HIS A 1 83 ? -5.429 4.821 -7.877 1.00 88.88 83 HIS A CA 1
ATOM 619 C C . HIS A 1 83 ? -4.302 5.607 -7.228 1.00 88.88 83 HIS A C 1
ATOM 621 O O . HIS A 1 83 ? -3.188 5.104 -7.073 1.00 88.88 83 HIS A O 1
ATOM 627 N N . TYR A 1 84 ? -4.620 6.821 -6.784 1.00 87.12 84 TYR A N 1
ATOM 628 C CA . TYR A 1 84 ? -3.759 7.495 -5.829 1.00 87.12 84 TYR A CA 1
ATOM 629 C C . TYR A 1 84 ? -3.705 6.701 -4.538 1.00 87.12 84 TYR A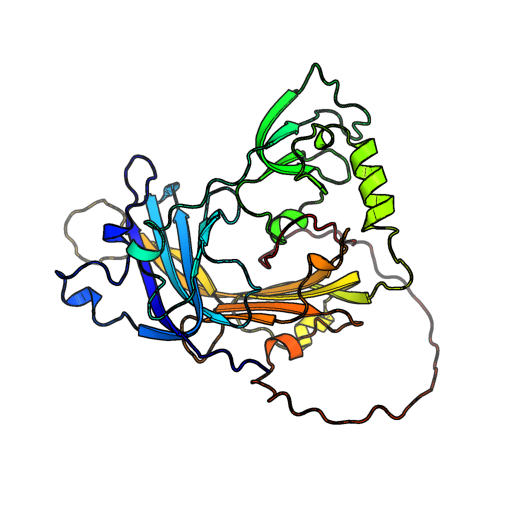 C 1
ATOM 631 O O . TYR A 1 84 ? -4.703 6.150 -4.058 1.00 87.12 84 TYR A O 1
ATOM 639 N N . ALA A 1 85 ? -2.512 6.679 -3.984 1.00 78.56 85 ALA A N 1
ATOM 640 C CA . ALA A 1 85 ? -2.213 5.979 -2.774 1.00 78.56 85 ALA A CA 1
ATOM 641 C C . ALA A 1 85 ? -1.492 6.998 -1.870 1.00 78.56 85 ALA A C 1
ATOM 643 O O . ALA A 1 85 ? -0.339 7.353 -2.099 1.00 78.56 85 ALA A O 1
ATOM 644 N N . GLY A 1 86 ? -2.211 7.535 -0.879 1.00 70.31 86 GLY A N 1
ATOM 645 C CA . GLY A 1 86 ? -1.742 8.659 -0.055 1.00 70.31 86 GLY A CA 1
ATOM 646 C C . GLY A 1 86 ? -2.060 10.044 -0.643 1.00 70.31 86 GLY A C 1
ATOM 647 O O . GLY A 1 86 ? -2.926 10.183 -1.506 1.00 70.31 86 GLY A O 1
ATOM 648 N N . GLN A 1 87 ? -1.370 11.085 -0.164 1.00 65.88 87 GLN A N 1
ATOM 649 C CA . GLN A 1 87 ? -1.611 12.495 -0.520 1.00 65.88 87 GLN A CA 1
ATOM 650 C C . GLN A 1 87 ? -0.994 12.887 -1.880 1.00 65.88 87 GLN A C 1
ATOM 652 O O . GLN A 1 87 ? -0.226 13.833 -1.967 1.00 65.88 87 GLN A O 1
ATOM 657 N N . LEU A 1 88 ? -1.332 12.165 -2.957 1.00 69.00 88 LEU A N 1
ATOM 658 C CA . LEU A 1 88 ? -0.845 12.375 -4.341 1.00 69.00 88 LEU A CA 1
ATOM 659 C C . LEU A 1 88 ? 0.614 11.980 -4.621 1.00 69.00 88 LEU A C 1
ATOM 661 O O . LEU A 1 88 ? 1.015 11.954 -5.780 1.00 69.00 88 LEU A O 1
ATOM 665 N N . GLU A 1 89 ? 1.382 11.610 -3.602 1.00 82.19 89 GLU A N 1
ATOM 666 C CA . GLU A 1 89 ? 2.805 11.256 -3.727 1.00 82.19 89 GLU A CA 1
ATOM 667 C C . GLU A 1 89 ? 3.043 9.911 -4.416 1.00 82.19 89 GLU A C 1
ATOM 669 O O . GLU A 1 89 ? 4.151 9.633 -4.871 1.00 82.19 89 GLU A O 1
ATOM 674 N N . SER A 1 90 ? 2.014 9.064 -4.523 1.00 89.75 90 SER A N 1
ATOM 675 C CA . SER A 1 90 ? 2.156 7.793 -5.221 1.00 89.75 90 SER A CA 1
ATOM 676 C C . SER A 1 90 ? 0.890 7.312 -5.920 1.00 89.75 90 SER A C 1
ATOM 678 O O . SER A 1 90 ? -0.238 7.607 -5.510 1.00 89.75 90 SER A O 1
ATOM 680 N N . VAL A 1 91 ? 1.094 6.539 -6.983 1.00 92.19 91 VAL A N 1
ATOM 681 C CA . VAL A 1 91 ? 0.059 5.850 -7.755 1.00 92.19 91 VAL A CA 1
ATOM 682 C C . VAL A 1 91 ? 0.310 4.355 -7.692 1.00 92.19 91 VAL A C 1
ATOM 684 O O . VAL A 1 91 ? 1.427 3.899 -7.914 1.00 92.19 91 VAL A O 1
ATOM 687 N N . HIS A 1 92 ? -0.738 3.592 -7.404 1.00 92.62 92 HIS A N 1
ATOM 688 C CA . HIS A 1 92 ? -0.721 2.135 -7.448 1.00 92.62 92 HIS A CA 1
ATOM 689 C C . HIS A 1 92 ? -1.711 1.667 -8.509 1.00 92.62 92 HIS A C 1
ATOM 691 O O . HIS A 1 92 ? -2.889 2.024 -8.467 1.00 92.62 92 HIS A O 1
ATOM 697 N N . CYS A 1 93 ? -1.230 0.868 -9.450 1.00 95.06 93 CYS A N 1
ATOM 698 C CA . CYS A 1 93 ? -2.013 0.257 -10.505 1.00 95.06 93 CYS A CA 1
ATOM 699 C C . CYS A 1 93 ? -1.970 -1.256 -10.381 1.00 95.06 93 CYS A C 1
ATOM 701 O O . CYS A 1 93 ? -0.916 -1.820 -10.095 1.00 95.06 93 CYS A O 1
ATOM 703 N N . TYR A 1 94 ? -3.087 -1.897 -10.698 1.00 95.06 94 TYR A N 1
ATOM 704 C CA . TYR A 1 94 ? -3.195 -3.348 -10.768 1.00 95.06 94 TYR A CA 1
ATOM 705 C C . TYR A 1 94 ? -3.909 -3.755 -12.054 1.00 95.06 94 TYR A C 1
ATOM 707 O O . TYR A 1 94 ? -4.774 -3.028 -12.549 1.00 95.06 94 TYR A O 1
ATOM 715 N N . CYS A 1 95 ? -3.541 -4.906 -12.606 1.00 95.75 95 CYS A N 1
ATOM 716 C CA . CYS A 1 95 ? -4.191 -5.465 -13.784 1.00 95.75 95 CYS A CA 1
ATOM 717 C C . CYS A 1 95 ? -4.114 -6.994 -13.808 1.00 95.75 95 CYS A C 1
ATOM 719 O O . CYS A 1 95 ? -3.292 -7.622 -13.135 1.00 95.75 95 CYS A O 1
ATOM 721 N N . GLN A 1 96 ? -4.975 -7.585 -14.633 1.00 95.12 96 GLN A N 1
ATOM 722 C CA . GLN A 1 96 ? -5.019 -9.014 -14.923 1.00 95.12 96 GLN A CA 1
ATOM 723 C C . GLN A 1 96 ? -4.645 -9.261 -16.380 1.00 95.12 96 GLN A C 1
ATOM 725 O O . GLN A 1 96 ? -5.139 -8.576 -17.273 1.00 95.12 96 GLN A O 1
ATOM 730 N N . GLY A 1 97 ? -3.820 -10.277 -16.616 1.00 94.31 97 GLY A N 1
ATOM 731 C CA . GLY A 1 97 ? -3.416 -10.698 -17.953 1.00 94.31 97 GLY A CA 1
ATOM 732 C C . GLY A 1 97 ? -1.904 -10.757 -18.119 1.00 94.31 97 GLY A C 1
ATOM 733 O O . GLY A 1 97 ? -1.143 -10.256 -17.296 1.00 94.31 97 GLY A O 1
ATOM 734 N N . HIS A 1 98 ? -1.478 -11.395 -19.204 1.00 95.75 98 HIS A N 1
ATOM 735 C CA . HIS A 1 98 ? -0.068 -11.533 -19.546 1.00 95.75 98 HIS A CA 1
ATOM 736 C C . HIS A 1 98 ? 0.542 -10.163 -19.867 1.00 95.75 98 HIS A C 1
ATOM 738 O O . HIS A 1 98 ? 0.084 -9.484 -20.785 1.00 95.75 98 HIS A O 1
ATOM 744 N N . LEU A 1 99 ? 1.564 -9.773 -19.103 1.00 95.00 99 LEU A N 1
ATOM 745 C CA . LEU A 1 99 ? 2.339 -8.540 -19.269 1.00 95.00 99 LEU A CA 1
ATOM 746 C C . LEU A 1 99 ? 1.468 -7.269 -19.311 1.00 95.00 99 LEU A C 1
ATOM 748 O O . LEU A 1 99 ? 1.789 -6.277 -19.970 1.00 95.00 99 LEU A O 1
ATOM 752 N N . CYS A 1 100 ? 0.349 -7.285 -18.581 1.00 95.81 100 CYS A N 1
ATOM 753 C CA . CYS A 1 100 ? -0.634 -6.201 -18.599 1.00 95.81 100 CYS A CA 1
ATOM 754 C C . CYS A 1 100 ? -0.134 -4.918 -17.923 1.00 95.81 100 CYS A C 1
ATOM 756 O O . CYS A 1 100 ? -0.703 -3.850 -18.120 1.00 95.81 100 CYS A O 1
ATOM 758 N N . ASN A 1 101 ? 0.926 -4.983 -17.113 1.00 96.19 101 ASN A N 1
ATOM 759 C CA . ASN A 1 101 ? 1.432 -3.842 -16.353 1.00 96.19 101 ASN A CA 1
ATOM 760 C C . ASN A 1 101 ? 2.335 -2.922 -17.193 1.00 96.19 101 ASN A C 1
ATOM 762 O O . ASN A 1 101 ? 3.388 -2.462 -16.748 1.00 96.19 101 ASN A O 1
ATOM 766 N N . ASN A 1 102 ? 1.927 -2.658 -18.431 1.00 94.12 102 ASN A N 1
ATOM 767 C CA . ASN A 1 102 ? 2.561 -1.721 -19.350 1.00 94.12 102 ASN A CA 1
ATOM 768 C C . ASN A 1 102 ? 1.757 -0.413 -19.434 1.00 94.12 102 ASN A C 1
ATOM 770 O O . ASN A 1 102 ? 0.576 -0.365 -19.083 1.00 94.12 102 ASN A O 1
ATOM 774 N N . LYS A 1 103 ? 2.393 0.662 -19.916 1.00 93.19 103 LYS A N 1
ATOM 775 C CA . LYS A 1 103 ? 1.745 1.981 -19.986 1.00 93.19 103 LYS A CA 1
ATOM 776 C C . LYS A 1 103 ? 0.479 2.004 -20.851 1.00 93.19 103 LYS A C 1
ATOM 778 O O . LYS A 1 103 ? -0.403 2.810 -20.582 1.00 93.19 103 LYS A O 1
ATOM 783 N N . GLY A 1 104 ? 0.401 1.177 -21.897 1.00 91.25 104 GLY A N 1
ATOM 784 C CA . GLY A 1 104 ? -0.724 1.173 -22.835 1.00 91.25 104 GLY A CA 1
ATOM 785 C C . GLY A 1 104 ? -1.995 0.644 -22.179 1.00 91.25 104 GLY A C 1
ATOM 786 O O . GLY A 1 104 ? -3.021 1.317 -22.190 1.00 91.25 104 GLY A O 1
ATOM 787 N N . GLU A 1 105 ? -1.888 -0.516 -21.537 1.00 92.06 105 GLU A N 1
ATOM 788 C CA . GLU A 1 105 ? -3.005 -1.184 -20.857 1.00 92.06 105 GLU A CA 1
ATOM 789 C C . GLU A 1 105 ? -3.458 -0.441 -19.589 1.00 92.06 105 GLU A C 1
ATOM 791 O O . GLU A 1 105 ? -4.640 -0.431 -19.254 1.00 92.06 105 GLU A O 1
ATOM 796 N N . LEU A 1 106 ? -2.539 0.240 -18.896 1.00 92.50 106 LEU A N 1
ATOM 797 C CA . LEU A 1 106 ? -2.826 0.985 -17.665 1.00 92.50 106 LEU A CA 1
ATOM 798 C C . LEU A 1 106 ? -3.079 2.485 -17.886 1.00 92.50 106 LEU A C 1
ATOM 800 O O . LEU A 1 106 ? -2.891 3.279 -16.965 1.00 92.50 106 LEU A O 1
ATOM 804 N N . ASN A 1 107 ? -3.488 2.895 -19.093 1.00 93.19 107 ASN A N 1
ATOM 805 C CA . ASN A 1 107 ? -3.817 4.287 -19.432 1.00 93.19 107 ASN A CA 1
ATOM 806 C C . ASN A 1 107 ? -2.753 5.293 -18.949 1.00 93.19 107 ASN A C 1
ATOM 808 O O . ASN A 1 107 ? -3.041 6.257 -18.230 1.00 93.19 107 ASN A O 1
ATOM 812 N N . SER A 1 108 ? -1.491 5.039 -19.296 1.00 93.12 108 SER A N 1
ATOM 813 C CA . SER A 1 108 ? -0.365 5.897 -18.920 1.00 93.12 108 SER A CA 1
ATOM 814 C C . SER A 1 108 ? -0.210 6.069 -17.403 1.00 93.12 108 SER A C 1
ATOM 816 O O . SER A 1 108 ? 0.259 7.102 -16.937 1.00 93.12 108 SER A O 1
ATOM 818 N N . TYR A 1 109 ? -0.620 5.059 -16.632 1.00 93.56 109 TYR A N 1
ATOM 819 C CA . TYR A 1 109 ? -0.628 5.070 -15.167 1.00 93.56 109 TYR A CA 1
ATOM 820 C C . TYR A 1 109 ? -1.484 6.195 -14.569 1.00 93.56 109 TYR A C 1
ATOM 822 O O . TYR A 1 109 ? -1.276 6.604 -13.430 1.00 93.56 109 TYR A O 1
ATOM 830 N N . THR A 1 110 ? -2.451 6.710 -15.331 1.00 92.19 110 THR A N 1
ATOM 831 C CA . THR A 1 110 ? -3.320 7.800 -14.886 1.00 92.19 110 THR A CA 1
ATOM 832 C C . THR A 1 110 ? -4.340 7.258 -13.885 1.00 92.19 110 THR A C 1
ATOM 834 O O . THR A 1 110 ? -5.122 6.373 -14.250 1.00 92.19 110 THR A O 1
ATOM 837 N N . PRO A 1 111 ? -4.385 7.771 -12.642 1.00 90.06 111 PRO A N 1
ATOM 838 C CA . PRO A 1 111 ? -5.368 7.331 -11.664 1.00 90.06 111 PRO A CA 1
ATOM 839 C C . PRO A 1 111 ? -6.798 7.589 -12.128 1.00 90.06 111 PRO A C 1
ATOM 841 O O . PRO A 1 111 ? -7.099 8.630 -12.715 1.00 90.06 111 PRO A O 1
ATOM 844 N N . ILE A 1 112 ? -7.704 6.666 -11.810 1.00 88.12 112 ILE A N 1
ATOM 845 C CA . ILE A 1 112 ? -9.135 6.907 -11.987 1.00 88.12 112 ILE A CA 1
ATOM 846 C C . ILE A 1 112 ? -9.560 8.031 -11.044 1.00 88.12 112 ILE A C 1
ATOM 848 O O . ILE A 1 112 ? -9.222 8.030 -9.858 1.00 88.12 112 ILE A O 1
ATOM 852 N N . SER A 1 113 ? -10.349 8.970 -11.564 1.00 84.06 113 SER A N 1
ATOM 853 C CA . SER A 1 113 ? -10.999 9.987 -10.746 1.00 84.06 113 SER A CA 1
ATOM 854 C C . SER A 1 113 ? -11.991 9.325 -9.795 1.00 84.06 113 SER A C 1
ATOM 856 O O . SER A 1 113 ? -13.038 8.822 -10.203 1.00 84.06 113 SER A O 1
ATOM 858 N N . LEU A 1 114 ? -11.650 9.319 -8.513 1.00 79.00 114 LEU A N 1
ATOM 859 C CA . LEU A 1 114 ? -12.569 8.928 -7.456 1.00 79.00 114 LEU A CA 1
ATOM 860 C C . LEU A 1 114 ? -13.532 10.088 -7.150 1.00 79.00 114 LEU A C 1
ATOM 862 O O . LEU A 1 114 ? -13.171 11.249 -7.376 1.00 79.00 114 LEU A O 1
ATOM 866 N N . PRO A 1 115 ? -14.741 9.807 -6.625 1.00 78.44 115 PRO A N 1
ATOM 867 C CA . PRO A 1 115 ? -15.662 10.848 -6.187 1.00 78.44 115 PRO A CA 1
ATOM 868 C C . PRO A 1 115 ? -14.972 11.816 -5.230 1.00 78.44 115 PRO A C 1
ATOM 870 O O . PRO A 1 115 ? -14.282 11.389 -4.301 1.00 78.44 115 PRO A O 1
ATOM 873 N N . THR A 1 116 ? -15.138 13.111 -5.471 1.00 79.69 116 THR A N 1
ATOM 874 C CA . THR A 1 116 ? -14.613 14.146 -4.589 1.00 79.69 116 THR A CA 1
ATOM 875 C C . THR A 1 116 ? -15.640 14.509 -3.525 1.00 79.69 116 THR A C 1
ATOM 877 O O . THR A 1 116 ? -16.846 14.552 -3.776 1.00 79.69 116 THR A O 1
ATOM 880 N N . VAL A 1 117 ? -15.148 14.773 -2.324 1.00 77.81 117 VAL A N 1
ATOM 881 C CA . VAL A 1 117 ? -15.895 15.292 -1.187 1.00 77.81 117 VAL A CA 1
ATOM 882 C C . VAL A 1 117 ? -15.238 16.587 -0.728 1.00 77.81 117 VAL A C 1
ATOM 884 O O . VAL A 1 117 ? -14.015 16.735 -0.778 1.00 77.81 117 VAL A O 1
ATOM 887 N N . GLU A 1 118 ? -16.063 17.533 -0.301 1.00 80.06 118 GLU A N 1
ATOM 888 C CA . GLU A 1 118 ? -15.615 18.740 0.378 1.00 80.06 118 GLU A CA 1
ATOM 889 C C . GLU A 1 118 ? -15.661 18.489 1.887 1.00 80.06 118 GLU A C 1
ATOM 891 O O . GLU A 1 118 ? -16.690 18.078 2.428 1.00 80.06 118 GLU A O 1
ATOM 896 N N . CYS A 1 119 ? -14.529 18.695 2.548 1.00 76.56 119 CYS A N 1
ATOM 897 C CA . CYS A 1 119 ? -14.350 18.487 3.976 1.00 76.56 119 CYS A CA 1
ATOM 898 C C . CYS A 1 119 ? -14.129 19.831 4.653 1.00 76.56 119 CYS A C 1
ATOM 900 O O . CYS A 1 119 ? -13.413 20.685 4.123 1.00 76.56 119 CYS A O 1
ATOM 902 N N . CYS A 1 120 ? -14.736 20.011 5.821 1.00 74.88 120 CYS A N 1
ATOM 903 C CA . CYS A 1 120 ? -14.568 21.214 6.613 1.00 74.88 120 CYS A CA 1
ATOM 904 C 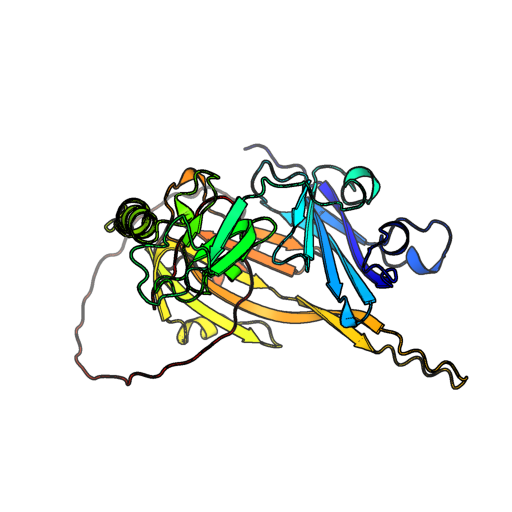C . CYS A 1 120 ? -13.621 20.973 7.790 1.00 74.88 120 CYS A C 1
ATOM 906 O O . CYS A 1 120 ? -13.784 19.993 8.507 1.00 74.88 120 CYS A O 1
ATOM 908 N N . GLU A 1 121 ? -12.661 21.874 7.998 1.00 70.44 121 GLU A N 1
ATOM 909 C CA . GLU A 1 121 ? -11.789 21.913 9.173 1.00 70.44 121 GLU A CA 1
ATOM 910 C C . GLU A 1 121 ? -12.405 22.857 10.216 1.00 70.44 121 GLU A C 1
ATOM 912 O O . GLU A 1 121 ? -12.465 24.084 10.037 1.00 70.44 121 GLU A O 1
ATOM 917 N N . CYS A 1 122 ? -12.907 22.287 11.310 1.00 66.62 122 CYS A N 1
ATOM 918 C CA . CYS A 1 122 ? -13.540 23.050 12.379 1.00 66.62 122 CYS A CA 1
ATOM 919 C C . CYS A 1 122 ? -12.512 23.481 13.427 1.00 66.62 122 CYS A C 1
ATOM 921 O O . CYS A 1 122 ? -11.732 22.693 13.940 1.00 66.62 122 CYS A O 1
ATOM 923 N N . SER A 1 123 ? -12.526 24.764 13.776 1.00 56.00 123 SER A N 1
ATOM 924 C CA . SER A 1 123 ? -11.437 25.418 14.510 1.00 56.00 123 SER A CA 1
ATOM 925 C C . SER A 1 123 ? -11.492 25.300 16.034 1.00 56.00 123 SER A C 1
ATOM 927 O O . SER A 1 123 ? -10.635 25.857 16.721 1.00 56.00 123 SER A O 1
ATOM 929 N N . LYS A 1 124 ? -12.511 24.634 16.588 1.00 59.69 124 LYS A N 1
ATOM 930 C CA . LYS A 1 124 ? -12.700 24.526 18.039 1.00 59.69 124 LYS A CA 1
ATOM 931 C C . LYS A 1 124 ? -12.410 23.097 18.512 1.00 59.69 124 LYS A C 1
ATOM 933 O O . LYS A 1 124 ? -13.159 22.201 18.126 1.00 59.69 124 LYS A O 1
ATOM 938 N N . PRO A 1 125 ? -11.399 22.896 19.381 1.00 57.34 125 PRO A N 1
ATOM 939 C CA . PRO A 1 125 ? -11.191 21.631 20.085 1.00 57.34 125 PRO A CA 1
ATOM 940 C C . PRO A 1 125 ? -12.474 21.211 20.815 1.00 57.34 125 PRO A C 1
ATOM 942 O O . PRO A 1 125 ? -13.093 22.046 21.480 1.00 57.34 125 PRO A O 1
ATOM 945 N N . GLY A 1 126 ? -12.891 19.948 20.670 1.00 57.94 126 GLY A N 1
ATOM 946 C CA . GLY A 1 126 ? -14.158 19.448 21.224 1.00 57.94 126 GLY A CA 1
ATOM 947 C C . GLY A 1 126 ? -15.417 19.920 20.478 1.00 57.94 126 GLY A C 1
ATOM 948 O O . GLY A 1 126 ? -16.491 19.968 21.069 1.00 57.94 126 GLY A O 1
ATOM 949 N N . GLY A 1 127 ? -15.282 20.322 19.208 1.00 52.44 127 GLY A N 1
ATOM 950 C CA . GLY A 1 127 ? -16.298 20.976 18.378 1.00 52.44 127 GLY A CA 1
ATOM 951 C C . GLY A 1 127 ? -17.599 20.195 18.165 1.00 52.44 127 GLY A C 1
ATOM 952 O O . GLY A 1 127 ? -17.814 19.601 17.114 1.00 52.44 127 GLY A O 1
ATOM 953 N N . ASP A 1 128 ? -18.523 20.307 19.119 1.00 53.97 128 ASP A N 1
ATOM 954 C CA . ASP A 1 128 ? -19.885 19.760 19.040 1.00 53.97 128 ASP A CA 1
ATOM 955 C C . ASP A 1 128 ? -20.701 20.282 17.844 1.00 53.97 128 ASP A C 1
ATOM 957 O O . ASP A 1 128 ? -21.679 19.655 17.428 1.00 53.97 128 ASP A O 1
ATOM 961 N N . ILE A 1 129 ? -20.327 21.453 17.317 1.00 55.97 129 ILE A N 1
ATOM 962 C CA . ILE A 1 129 ? -21.019 22.159 16.240 1.00 55.97 129 ILE A CA 1
ATOM 963 C C . ILE A 1 129 ? -19.966 22.848 15.371 1.00 55.97 129 ILE A C 1
ATOM 965 O O . ILE A 1 129 ? -19.373 23.849 15.779 1.00 55.97 129 ILE A O 1
ATOM 969 N N . CYS A 1 130 ? -19.766 22.344 14.157 1.00 56.03 130 CYS A N 1
ATOM 970 C CA . CYS A 1 130 ? -19.235 23.147 13.066 1.00 56.03 130 CYS A CA 1
ATOM 971 C C . CYS A 1 130 ? -20.407 23.991 12.558 1.00 56.03 130 CYS A C 1
ATOM 973 O O . CYS A 1 130 ? -21.368 23.410 12.049 1.00 56.03 130 CYS A O 1
ATOM 975 N N . PRO A 1 131 ? -20.424 25.323 12.750 1.00 56.31 131 PRO A N 1
ATOM 976 C CA . PRO A 1 131 ? -21.490 26.130 12.179 1.00 56.31 131 PRO A CA 1
ATOM 977 C C . PRO A 1 131 ? -21.435 25.928 10.665 1.00 56.31 131 PRO A C 1
ATOM 979 O O . PRO A 1 131 ? -20.388 26.187 10.070 1.00 56.31 131 PRO A O 1
ATOM 982 N N . GLU A 1 132 ? -22.527 25.448 10.059 1.00 56.25 132 GLU A N 1
ATOM 983 C CA . GLU A 1 132 ? -22.607 25.206 8.606 1.00 56.25 132 GLU A CA 1
ATOM 984 C C . GLU A 1 132 ? -22.193 26.453 7.801 1.00 56.25 132 GLU A C 1
ATOM 986 O O . GLU A 1 132 ? -21.656 26.339 6.703 1.00 56.25 132 GLU A O 1
ATOM 991 N N . ASP A 1 133 ? -22.342 27.636 8.406 1.00 60.12 133 ASP A N 1
ATOM 992 C CA . ASP A 1 133 ? -22.059 28.934 7.799 1.00 60.12 133 ASP A CA 1
ATOM 993 C C . ASP A 1 133 ? -20.606 29.429 7.965 1.00 60.12 133 ASP A C 1
ATOM 995 O O . ASP A 1 133 ? -20.231 30.428 7.349 1.00 60.12 133 ASP A O 1
ATOM 999 N N . THR A 1 134 ? -19.764 28.791 8.792 1.00 61.16 134 THR A N 1
ATOM 1000 C CA . THR A 1 134 ? -18.379 29.251 9.031 1.00 61.16 134 THR A CA 1
ATOM 1001 C C . THR A 1 134 ? -17.388 28.098 9.088 1.00 61.16 134 THR A C 1
ATOM 1003 O O . THR A 1 134 ? -16.808 27.797 10.136 1.00 61.16 134 THR A O 1
ATOM 1006 N N . CYS A 1 135 ? -17.163 27.471 7.940 1.00 69.19 135 CYS A N 1
ATOM 1007 C CA . CYS A 1 135 ? -16.001 26.618 7.770 1.00 69.19 135 CYS A CA 1
ATOM 1008 C C . CYS A 1 135 ? -14.728 27.479 7.788 1.00 69.19 135 CYS A C 1
ATOM 1010 O O . CYS A 1 135 ? -14.588 28.371 6.951 1.00 69.19 135 CYS A O 1
ATOM 1012 N N . LEU A 1 136 ? -13.817 27.268 8.750 1.00 71.19 136 LEU A N 1
ATOM 1013 C CA . LEU A 1 136 ? -12.591 28.078 8.819 1.00 71.19 136 LEU A CA 1
ATOM 1014 C C . LEU A 1 136 ? -11.688 27.779 7.615 1.00 71.19 136 LEU A C 1
ATOM 1016 O O . LEU A 1 136 ? -11.098 28.695 7.040 1.00 71.19 136 LEU A O 1
ATOM 1020 N N . ARG A 1 137 ? -11.598 26.498 7.242 1.00 73.50 137 ARG A N 1
ATOM 1021 C CA . ARG A 1 137 ? -10.897 26.014 6.053 1.00 73.50 137 ARG A CA 1
ATOM 1022 C C . ARG A 1 137 ? -11.664 24.848 5.447 1.00 73.50 137 ARG A C 1
ATOM 1024 O O . ARG A 1 137 ? -12.024 23.910 6.147 1.00 73.50 137 ARG A O 1
ATOM 1031 N N . SER A 1 138 ? -11.895 24.913 4.145 1.00 79.62 138 SER A N 1
ATOM 1032 C CA . SER A 1 138 ? -12.426 23.809 3.353 1.00 79.62 138 SER A CA 1
ATOM 1033 C C . SER A 1 138 ? -11.285 23.142 2.596 1.00 79.62 138 SER A C 1
ATOM 1035 O O . SER A 1 138 ? -10.395 23.823 2.081 1.00 79.62 138 SER A O 1
ATOM 1037 N N . CYS A 1 139 ? -11.332 21.824 2.464 1.00 80.81 139 CYS A N 1
ATOM 1038 C CA . CYS A 1 139 ? -10.441 21.101 1.571 1.00 80.81 139 CYS A CA 1
ATOM 1039 C C . CYS A 1 139 ? -11.226 20.090 0.732 1.00 80.81 139 CYS A C 1
ATOM 1041 O O . CYS A 1 139 ? -12.325 19.673 1.094 1.00 80.81 139 CYS A O 1
ATOM 1043 N N . THR A 1 140 ? -10.688 19.725 -0.429 1.00 84.06 140 THR A N 1
ATOM 1044 C CA . THR A 1 140 ? -11.324 18.773 -1.344 1.00 84.06 140 THR A CA 1
ATOM 1045 C C . THR A 1 140 ? -10.474 17.520 -1.428 1.00 84.06 140 THR A C 1
ATOM 1047 O O . THR A 1 140 ? -9.286 17.599 -1.729 1.00 84.06 140 THR A O 1
ATOM 1050 N N . GLY A 1 141 ? -11.089 16.368 -1.175 1.00 82.38 141 GLY A N 1
ATOM 1051 C CA . GLY A 1 141 ? -10.429 15.068 -1.247 1.00 82.38 141 GLY A CA 1
ATOM 1052 C C . GLY A 1 141 ? -11.360 13.979 -1.751 1.00 82.38 141 GLY A C 1
ATOM 1053 O O . GLY A 1 141 ? -12.452 14.262 -2.225 1.00 82.38 141 GLY A O 1
ATOM 1054 N N . ASN A 1 142 ? -10.953 12.721 -1.637 1.00 81.50 142 ASN A N 1
ATOM 1055 C CA . ASN A 1 142 ? -11.816 11.559 -1.861 1.00 81.50 142 ASN A CA 1
ATOM 1056 C C . ASN A 1 142 ? -12.460 11.043 -0.571 1.00 81.50 142 ASN A C 1
ATOM 1058 O O . ASN A 1 142 ? -13.408 10.259 -0.617 1.00 81.50 142 ASN A O 1
ATOM 1062 N N . TYR A 1 143 ? -11.965 11.499 0.577 1.00 75.94 143 TYR A N 1
ATOM 1063 C CA . TYR A 1 143 ? -12.527 11.211 1.886 1.00 75.94 143 TYR A CA 1
ATOM 1064 C C . TYR A 1 143 ? -12.121 12.288 2.901 1.00 75.94 143 TYR A C 1
ATOM 1066 O O . TYR A 1 143 ? -11.065 12.905 2.751 1.00 75.94 143 TYR A O 1
ATOM 1074 N N . CYS A 1 144 ? -12.934 12.493 3.940 1.00 74.81 144 CYS A N 1
ATOM 1075 C CA . CYS A 1 144 ? -12.569 13.350 5.075 1.00 74.81 144 CYS A CA 1
ATOM 1076 C C . CYS A 1 144 ? -11.870 12.545 6.171 1.00 74.81 144 CYS A C 1
ATOM 1078 O O . CYS A 1 144 ? -12.190 11.370 6.356 1.00 74.81 144 CYS A O 1
ATOM 1080 N N . LEU A 1 145 ? -10.949 13.188 6.883 1.00 74.69 145 LEU A N 1
ATOM 1081 C CA . LEU A 1 145 ? -10.232 12.691 8.056 1.00 74.69 145 LEU A CA 1
ATOM 1082 C C . LEU A 1 145 ? -10.548 13.617 9.226 1.00 74.69 145 LEU A C 1
ATOM 1084 O O . LEU A 1 145 ? -10.455 14.830 9.069 1.00 74.69 145 LEU A O 1
ATOM 1088 N N . ILE A 1 146 ? -10.938 13.062 10.369 1.00 68.88 146 ILE A N 1
ATOM 1089 C CA . ILE A 1 146 ? -11.183 13.828 11.598 1.00 68.88 146 ILE A CA 1
ATOM 1090 C C . ILE A 1 146 ? -10.709 13.004 12.776 1.00 68.88 146 ILE A C 1
ATOM 1092 O O . ILE A 1 146 ? -11.272 11.931 12.980 1.00 68.88 146 ILE A O 1
ATOM 1096 N N . ASP A 1 147 ? -9.756 13.489 13.558 1.00 65.88 147 ASP A N 1
ATOM 1097 C CA . ASP A 1 147 ? -9.342 12.835 14.794 1.00 65.88 147 ASP A CA 1
ATOM 1098 C C . ASP A 1 147 ? -10.438 12.729 15.852 1.00 65.88 147 ASP A C 1
ATOM 1100 O O . ASP A 1 147 ? -11.523 13.304 15.766 1.00 65.88 147 ASP A O 1
ATOM 1104 N N . PHE A 1 148 ? -10.184 11.895 16.856 1.00 61.00 148 PHE A N 1
ATOM 1105 C CA . PHE A 1 148 ? -11.171 11.634 17.899 1.00 61.00 148 PHE A CA 1
ATOM 1106 C C . PHE A 1 148 ? -11.468 12.834 18.785 1.00 61.00 148 PHE A C 1
ATOM 1108 O O . PHE A 1 148 ? -12.593 12.953 19.276 1.00 61.00 148 PHE A O 1
ATOM 1115 N N . ASP A 1 149 ? -10.491 13.717 18.954 1.00 63.16 149 ASP A N 1
ATOM 1116 C CA . ASP A 1 149 ? -10.660 14.950 19.711 1.00 63.16 149 ASP A CA 1
ATOM 1117 C C . ASP A 1 149 ? -11.249 16.084 18.847 1.00 63.16 149 ASP A C 1
ATOM 1119 O O . ASP A 1 149 ? -11.603 17.153 19.359 1.00 63.16 149 ASP A O 1
ATOM 1123 N N . GLY A 1 150 ? -11.408 15.843 17.540 1.00 63.56 150 GLY A N 1
ATOM 1124 C CA . GLY A 1 150 ? -11.839 16.821 16.546 1.00 63.56 150 GLY A CA 1
ATOM 1125 C C . GLY A 1 150 ? -10.846 17.972 16.350 1.00 63.56 150 GLY A C 1
ATOM 1126 O O . GLY A 1 150 ? -11.254 19.029 15.873 1.00 63.56 150 GLY A O 1
ATOM 1127 N N . VAL A 1 151 ? -9.589 17.807 16.766 1.00 65.88 151 VAL A N 1
ATOM 1128 C CA . VAL A 1 151 ? -8.500 18.783 16.663 1.00 65.88 151 VAL A CA 1
ATOM 1129 C C . VAL A 1 151 ? -7.868 18.751 15.273 1.00 65.88 151 VAL A C 1
ATOM 1131 O O . VAL A 1 151 ? -7.699 19.804 14.663 1.00 65.88 151 VAL A O 1
ATOM 1134 N N . GLU A 1 152 ? -7.549 17.568 14.758 1.00 68.56 152 GLU A N 1
ATOM 1135 C CA . GLU A 1 152 ? -6.972 17.379 13.428 1.00 68.56 152 GLU A CA 1
ATOM 1136 C C . GLU A 1 152 ? -8.049 16.952 12.433 1.00 68.56 152 GLU A C 1
ATOM 1138 O O . GLU A 1 152 ? -8.593 15.849 12.489 1.00 68.56 152 GLU A O 1
ATOM 1143 N N . GLN A 1 153 ? -8.367 17.850 11.500 1.00 70.88 153 GLN A N 1
ATOM 1144 C CA . GLN A 1 153 ? -9.359 17.617 10.455 1.00 70.88 153 GLN A CA 1
ATOM 1145 C C . GLN A 1 153 ? -8.753 17.913 9.089 1.00 70.88 153 GLN A C 1
ATOM 1147 O O . GLN A 1 153 ? -7.970 18.846 8.923 1.00 70.88 153 GLN A O 1
ATOM 1152 N N . GLY A 1 154 ? -9.129 17.126 8.090 1.00 75.81 154 GLY A N 1
ATOM 1153 C CA . GLY A 1 154 ? -8.638 17.299 6.735 1.00 75.81 154 GLY A CA 1
ATOM 1154 C C . GLY A 1 154 ? -9.327 16.384 5.740 1.00 75.81 154 GLY A C 1
ATOM 1155 O O . GLY A 1 154 ? -10.387 15.808 5.988 1.00 75.81 154 GLY A O 1
ATOM 1156 N N . CYS A 1 155 ? -8.704 16.244 4.581 1.00 77.31 155 CYS A N 1
ATOM 1157 C CA . CYS A 1 155 ? -9.158 15.368 3.520 1.00 77.31 155 CYS A CA 1
ATOM 1158 C C . CYS A 1 155 ? -7.967 14.644 2.916 1.00 77.31 155 CYS A C 1
ATOM 1160 O O . CYS A 1 155 ? -6.865 15.184 2.834 1.00 77.31 155 CYS A O 1
ATOM 1162 N N . GLY A 1 156 ? -8.191 13.403 2.504 1.00 77.25 156 GLY A N 1
ATOM 1163 C CA . GLY A 1 156 ? -7.194 12.624 1.789 1.00 77.25 156 GLY A CA 1
ATOM 1164 C C . GLY A 1 156 ? -7.602 12.387 0.345 1.00 77.25 156 GLY A C 1
ATOM 1165 O O . GLY A 1 156 ? -8.788 12.326 0.019 1.00 77.25 156 GLY A O 1
ATOM 1166 N N . MET A 1 157 ? -6.602 12.257 -0.519 1.00 77.56 157 MET A N 1
ATOM 1167 C CA . MET A 1 157 ? -6.766 11.882 -1.920 1.00 77.56 157 MET A CA 1
ATOM 1168 C C . MET A 1 157 ? -6.571 10.375 -2.085 1.00 77.56 157 MET A C 1
ATOM 1170 O O . MET A 1 157 ? -5.873 9.727 -1.308 1.00 77.56 157 MET A O 1
ATOM 1174 N N . GLY A 1 158 ? -7.184 9.812 -3.119 1.00 76.44 158 GLY A N 1
ATOM 1175 C CA . GLY A 1 158 ? -7.101 8.393 -3.407 1.00 76.44 158 GLY A CA 1
ATOM 1176 C C . GLY A 1 158 ? -7.935 7.528 -2.473 1.00 76.44 158 GLY A C 1
ATOM 1177 O O . GLY A 1 158 ? -8.936 7.945 -1.888 1.00 76.44 158 GLY A O 1
ATOM 1178 N N . LEU A 1 159 ? -7.514 6.275 -2.371 1.00 73.50 159 LEU A N 1
ATOM 1179 C CA . LEU A 1 159 ? -8.110 5.327 -1.444 1.00 73.50 159 LEU A CA 1
ATOM 1180 C C . LEU A 1 159 ? -7.461 5.515 -0.066 1.00 73.50 159 LEU A C 1
ATOM 1182 O O . LEU A 1 159 ? -6.231 5.599 0.012 1.00 73.50 159 LEU A O 1
ATOM 1186 N N . PRO A 1 160 ? -8.246 5.573 1.022 1.00 64.62 160 PRO A N 1
ATOM 1187 C CA . PRO A 1 160 ? -7.669 5.699 2.347 1.00 64.62 160 PRO A CA 1
ATOM 1188 C C . PRO A 1 160 ? -6.805 4.474 2.675 1.00 64.62 160 PRO A C 1
ATOM 1190 O O . PRO A 1 160 ? -7.249 3.331 2.566 1.00 64.62 160 PRO A O 1
ATOM 1193 N N . ARG A 1 161 ? -5.551 4.726 3.058 1.00 61.41 161 ARG A N 1
ATOM 1194 C CA . ARG A 1 161 ? -4.569 3.710 3.467 1.00 61.41 161 ARG A CA 1
ATOM 1195 C C . ARG A 1 161 ? -4.624 3.516 4.964 1.00 61.41 161 ARG A C 1
ATOM 1197 O O . ARG A 1 161 ? -4.718 4.526 5.647 1.00 61.41 161 ARG A O 1
ATOM 1204 N N . LEU A 1 162 ? -4.445 2.291 5.473 1.00 54.31 162 LEU A N 1
ATOM 1205 C CA . LEU A 1 162 ? -4.450 2.007 6.921 1.00 54.31 162 LEU A CA 1
ATOM 1206 C C . LEU A 1 162 ? -3.470 2.906 7.711 1.00 54.31 162 LEU A C 1
ATOM 1208 O O . LEU A 1 162 ? -3.761 3.331 8.822 1.00 54.31 162 LEU A O 1
ATOM 1212 N N . GLN A 1 163 ? -2.370 3.303 7.062 1.00 46.31 163 GLN A N 1
ATOM 1213 C CA . GLN A 1 163 ? -1.405 4.313 7.526 1.00 46.31 163 GLN A CA 1
ATOM 1214 C C . GLN A 1 163 ? -2.032 5.652 7.938 1.00 46.31 163 GLN A C 1
ATOM 1216 O O . GLN A 1 163 ? -1.606 6.254 8.914 1.00 46.31 163 GLN A O 1
ATOM 1221 N N . ASN A 1 164 ? -3.050 6.111 7.211 1.00 43.31 164 ASN A N 1
ATOM 1222 C CA . ASN A 1 164 ? -3.733 7.378 7.462 1.00 43.31 164 ASN A CA 1
ATOM 1223 C C . ASN A 1 164 ? -4.737 7.290 8.623 1.00 43.31 164 ASN A C 1
ATOM 1225 O O . ASN A 1 164 ? -5.286 8.313 9.003 1.00 43.31 164 ASN A O 1
ATOM 1229 N N . PHE A 1 165 ? -5.005 6.091 9.155 1.00 49.19 165 PHE A N 1
ATOM 1230 C CA . PHE A 1 165 ? -5.931 5.861 10.276 1.00 49.19 165 PHE A CA 1
ATOM 1231 C C . PHE A 1 165 ? -5.207 5.727 11.623 1.00 49.19 165 PHE A C 1
ATOM 1233 O O . PHE A 1 165 ? -5.851 5.592 12.662 1.00 49.19 165 PHE A O 1
ATOM 1240 N N . LEU A 1 166 ? -3.871 5.709 11.589 1.00 42.62 166 LEU A N 1
ATOM 1241 C CA . LEU A 1 166 ? -2.999 5.691 12.764 1.00 42.62 166 LEU A CA 1
ATOM 1242 C C . LEU A 1 166 ? -2.738 7.101 13.298 1.00 42.62 166 LEU A C 1
ATOM 1244 O O . LEU A 1 166 ? -2.485 7.264 14.488 1.00 42.62 166 LEU A O 1
ATOM 1248 N N . LEU A 1 167 ? -2.874 8.120 12.441 1.00 41.91 167 LEU A N 1
ATOM 1249 C CA . LEU A 1 167 ? -3.277 9.437 12.907 1.00 41.91 167 LEU A CA 1
ATOM 1250 C C . LEU A 1 167 ? -4.767 9.344 13.178 1.00 41.91 167 LEU A C 1
ATOM 1252 O O . LEU A 1 167 ? -5.558 9.001 12.302 1.00 41.91 167 LEU A O 1
ATOM 1256 N N . HIS A 1 168 ? -5.090 9.553 14.439 1.00 46.94 168 HIS A N 1
ATOM 1257 C CA . HIS A 1 168 ? -6.399 9.437 15.032 1.00 46.94 168 HIS A CA 1
ATOM 1258 C C . HIS A 1 168 ? -7.465 9.927 14.051 1.00 46.94 168 HIS A C 1
ATOM 1260 O O . HIS A 1 168 ? -7.363 11.050 13.571 1.00 46.94 168 HIS A O 1
ATOM 1266 N N . GLY A 1 169 ? -8.469 9.106 13.721 1.00 47.97 169 GLY A N 1
ATOM 1267 C CA . GLY A 1 169 ? -9.665 9.663 13.112 1.00 47.97 169 GLY A CA 1
ATOM 1268 C C . GLY A 1 169 ? -10.685 8.768 12.430 1.00 47.97 169 GLY A C 1
ATOM 1269 O O . GLY A 1 169 ? -10.541 7.557 12.286 1.00 47.97 169 GLY A O 1
ATOM 1270 N N . CYS A 1 170 ? -11.783 9.417 12.049 1.00 54.44 170 CYS A N 1
ATOM 1271 C CA . CYS A 1 170 ? -12.925 8.867 11.343 1.00 54.44 170 CYS A CA 1
ATOM 1272 C C . CYS A 1 170 ? -12.812 9.197 9.858 1.00 54.44 170 CYS A C 1
ATOM 1274 O O . CYS A 1 170 ? -12.549 10.345 9.496 1.00 54.44 170 CYS A O 1
ATOM 1276 N N . ILE A 1 171 ? -13.084 8.206 9.005 1.00 56.53 171 ILE A N 1
ATOM 1277 C CA . ILE A 1 171 ? -13.160 8.415 7.562 1.00 56.53 171 ILE A CA 1
ATOM 1278 C C . ILE A 1 171 ? -14.595 8.466 7.096 1.00 56.53 171 ILE A C 1
ATOM 1280 O O . ILE A 1 171 ? -15.421 7.606 7.401 1.00 56.53 171 ILE A O 1
ATOM 1284 N N . CYS A 1 172 ? -14.865 9.491 6.309 1.00 60.53 172 CYS A N 1
ATOM 1285 C CA . CYS A 1 172 ? -16.202 9.866 5.943 1.00 60.53 172 CYS A CA 1
ATOM 1286 C C . CYS A 1 172 ? -16.286 9.938 4.413 1.00 60.53 172 CYS A C 1
ATOM 1288 O O . CYS A 1 172 ? -15.667 10.792 3.781 1.00 60.53 172 CYS A O 1
ATOM 1290 N N . THR A 1 173 ? -16.969 8.955 3.817 1.00 52.31 173 THR A N 1
ATOM 1291 C CA . THR A 1 173 ? -16.960 8.694 2.362 1.00 52.31 173 THR A CA 1
ATOM 1292 C C . THR A 1 173 ? -18.281 9.029 1.671 1.00 52.31 173 THR A C 1
ATOM 1294 O O . THR A 1 173 ? -18.358 9.000 0.444 1.00 52.31 173 THR A O 1
ATOM 1297 N N . LYS A 1 174 ? -19.341 9.343 2.430 1.00 53.91 174 LYS A N 1
ATOM 1298 C CA . LYS A 1 174 ? -20.614 9.784 1.850 1.00 53.91 174 LYS A CA 1
ATOM 1299 C C . LYS A 1 174 ? -20.595 11.302 1.628 1.00 53.91 174 LYS A C 1
ATOM 1301 O O . LYS A 1 174 ? -20.369 12.029 2.593 1.00 53.91 174 LYS A O 1
ATOM 1306 N N . PRO A 1 175 ? -20.949 11.794 0.425 1.00 45.44 175 PRO A N 1
ATOM 1307 C CA . PRO A 1 175 ? -21.060 13.224 0.113 1.00 45.44 175 PRO A CA 1
ATOM 1308 C C . PRO A 1 175 ? -22.299 13.885 0.754 1.00 45.44 175 PRO A C 1
ATOM 1310 O O . PRO A 1 175 ? -22.916 14.771 0.176 1.00 45.44 175 PRO A O 1
ATOM 1313 N N . SER A 1 176 ? -22.725 13.436 1.937 1.00 48.03 176 SER A N 1
ATOM 1314 C CA . SER A 1 176 ? -23.960 13.887 2.584 1.00 48.03 176 SER A CA 1
ATOM 1315 C C . SER A 1 176 ? -23.786 15.132 3.458 1.00 48.03 176 SER A C 1
ATOM 1317 O O . SER A 1 176 ? -24.738 15.516 4.127 1.00 48.03 176 SER A O 1
ATOM 1319 N N . GLY A 1 177 ? -22.580 15.707 3.549 1.00 48.44 177 GLY A N 1
ATOM 1320 C CA . GLY A 1 177 ? -22.266 16.807 4.476 1.00 48.44 177 GLY A CA 1
ATOM 1321 C C . GLY A 1 177 ? -22.231 16.406 5.962 1.00 48.44 177 GLY A C 1
ATOM 1322 O O . GLY A 1 177 ? -21.792 17.187 6.800 1.00 48.44 177 GLY A O 1
ATOM 1323 N N . MET A 1 178 ? -22.616 15.169 6.310 1.00 50.78 178 MET A N 1
ATOM 1324 C CA . MET A 1 178 ? -22.666 14.678 7.701 1.00 50.78 178 MET A CA 1
ATOM 1325 C C . MET A 1 178 ? -21.289 14.532 8.357 1.00 50.78 178 MET A C 1
ATOM 1327 O O . MET A 1 178 ? -21.194 14.457 9.578 1.00 50.78 178 MET A O 1
ATOM 1331 N N . CYS A 1 179 ? -20.223 14.523 7.561 1.00 52.91 179 CYS A N 1
ATOM 1332 C CA . CYS A 1 179 ? -18.845 14.496 8.046 1.00 52.91 179 CYS A CA 1
ATOM 1333 C C . CYS A 1 179 ? -18.494 15.742 8.859 1.00 52.91 179 CYS A C 1
ATOM 1335 O O . CYS A 1 179 ? -17.683 15.665 9.770 1.00 52.91 179 CYS A O 1
ATOM 1337 N N . ASN A 1 180 ? -19.188 16.853 8.606 1.00 55.03 180 ASN A N 1
ATOM 1338 C CA . ASN A 1 180 ? -19.034 18.091 9.362 1.00 55.03 180 ASN A CA 1
ATOM 1339 C C . ASN A 1 180 ? -19.832 18.076 10.686 1.00 55.03 180 ASN A C 1
ATOM 1341 O O . ASN A 1 180 ? -19.769 19.023 11.462 1.00 55.03 180 ASN A O 1
ATOM 1345 N N . GLN A 1 181 ? -20.598 17.012 10.967 1.00 66.19 181 GLN A N 1
ATOM 1346 C CA . GLN A 1 181 ? -21.318 16.828 12.229 1.00 66.19 181 GLN A CA 1
ATOM 1347 C C . GLN A 1 181 ? -20.535 15.868 13.130 1.00 66.19 181 GLN A C 1
ATOM 1349 O O . GLN A 1 181 ? -20.840 14.671 13.180 1.00 66.19 181 GLN A O 1
ATOM 1354 N N . LEU A 1 182 ? -19.530 16.393 13.843 1.00 67.44 182 LEU A N 1
ATOM 1355 C CA . LEU A 1 182 ? -18.629 15.612 14.703 1.00 67.44 182 LEU A CA 1
ATOM 1356 C C . LEU A 1 182 ? -19.401 14.654 15.619 1.00 67.44 182 LEU A C 1
ATOM 1358 O O . LEU A 1 182 ? -19.104 13.467 15.648 1.00 67.44 182 LEU A O 1
ATOM 1362 N N . ASN A 1 183 ? -20.443 15.136 16.301 1.00 70.75 183 ASN A N 1
ATOM 1363 C CA . ASN A 1 183 ? -21.230 14.321 17.228 1.00 70.75 183 ASN A CA 1
ATOM 1364 C C . ASN A 1 183 ? -22.050 13.226 16.547 1.00 70.75 183 ASN A C 1
ATOM 1366 O O . ASN A 1 183 ? -22.085 12.098 17.034 1.00 70.75 183 ASN A O 1
ATOM 1370 N N . THR A 1 184 ? -22.693 13.524 15.419 1.00 73.00 184 THR A N 1
ATOM 1371 C CA . THR A 1 184 ? -23.434 12.515 14.649 1.00 73.00 184 THR A CA 1
ATOM 1372 C C . THR A 1 1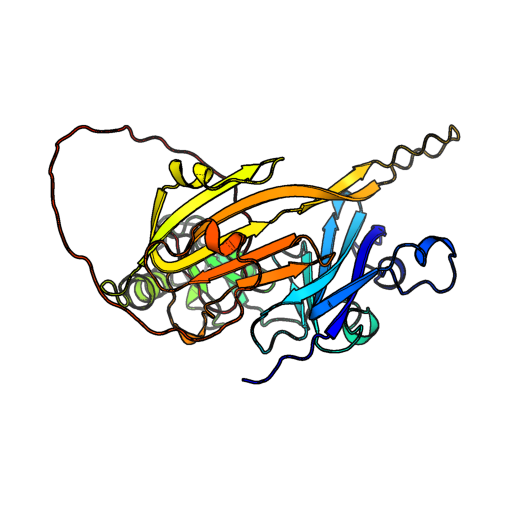84 ? -22.482 11.430 14.153 1.00 73.00 184 THR A C 1
ATOM 1374 O O . THR A 1 184 ? -22.748 10.242 14.340 1.00 73.00 184 THR A O 1
ATOM 1377 N N . SER A 1 185 ? -21.343 11.837 13.586 1.00 67.94 185 SER A N 1
ATOM 1378 C CA . SER A 1 185 ? -20.303 10.929 13.103 1.00 67.94 185 SER A CA 1
ATOM 1379 C C . SER A 1 185 ? -19.722 10.100 14.248 1.00 67.94 185 SER A C 1
ATOM 1381 O O . SER A 1 185 ? -19.727 8.876 14.174 1.00 67.94 185 SER A O 1
ATOM 1383 N N . ARG A 1 186 ? -19.325 10.730 15.357 1.00 72.94 186 ARG A N 1
ATOM 1384 C CA . ARG A 1 186 ? -18.808 10.063 16.559 1.00 72.94 186 ARG A CA 1
ATOM 1385 C C . ARG A 1 186 ? -19.802 9.057 17.132 1.00 72.94 186 ARG A C 1
ATOM 1387 O O . ARG A 1 186 ? -19.420 7.925 17.402 1.00 72.94 186 ARG A O 1
ATOM 1394 N N . ASN A 1 187 ? -21.072 9.433 17.286 1.00 76.50 187 ASN A N 1
ATOM 1395 C CA . ASN A 1 187 ? -22.108 8.538 17.806 1.00 76.50 187 ASN A CA 1
ATOM 1396 C C . ASN A 1 187 ? -22.335 7.339 16.887 1.00 76.50 187 ASN A C 1
ATOM 1398 O O . ASN A 1 187 ? -22.440 6.213 17.372 1.00 76.50 187 ASN A O 1
ATOM 1402 N N . TYR A 1 188 ? -22.362 7.563 15.570 1.00 79.12 188 TYR A N 1
ATOM 1403 C CA . TYR A 1 188 ? -22.417 6.473 14.605 1.00 79.12 188 TYR A CA 1
ATOM 1404 C C . TYR A 1 188 ? -21.217 5.537 14.774 1.00 79.12 188 TYR A C 1
ATOM 1406 O O . TYR A 1 188 ? -21.413 4.332 14.867 1.00 79.12 188 TYR A O 1
ATOM 1414 N N . GLN A 1 189 ? -19.996 6.066 14.890 1.00 68.94 189 GLN A N 1
ATOM 1415 C CA . GLN A 1 189 ? -18.798 5.240 15.064 1.00 68.94 189 GLN A CA 1
ATOM 1416 C C . GLN A 1 189 ? -18.812 4.451 16.373 1.00 68.94 189 GLN A C 1
ATOM 1418 O O . GLN A 1 189 ? -18.529 3.253 16.381 1.00 68.94 189 GLN A O 1
ATOM 1423 N N . ILE A 1 190 ? -19.207 5.089 17.476 1.00 77.06 190 ILE A N 1
ATOM 1424 C CA . ILE A 1 190 ? -19.356 4.412 18.763 1.00 77.06 190 ILE A CA 1
ATOM 1425 C C . ILE A 1 190 ? -20.341 3.251 18.629 1.00 77.06 190 ILE A C 1
ATOM 1427 O O . ILE A 1 190 ? -20.024 2.142 19.035 1.00 77.06 190 ILE A O 1
ATOM 1431 N N . GLN A 1 191 ? -21.510 3.476 18.031 1.00 82.31 191 GLN A N 1
ATOM 1432 C CA . GLN A 1 191 ? -22.573 2.471 17.985 1.00 82.31 191 GLN A CA 1
ATOM 1433 C C . GLN A 1 191 ? -22.341 1.376 16.941 1.00 82.31 191 GLN A C 1
ATOM 1435 O O . GLN A 1 191 ? -22.610 0.209 17.205 1.00 82.31 191 GLN A O 1
ATOM 1440 N N . GLN A 1 192 ? -21.888 1.751 15.748 1.00 81.12 192 GLN A N 1
ATOM 1441 C CA . GLN A 1 192 ? -21.824 0.863 14.588 1.00 81.12 192 GLN A CA 1
ATOM 1442 C C . GLN A 1 192 ? -20.445 0.242 14.389 1.00 81.12 192 GLN A C 1
ATOM 1444 O O . GLN A 1 192 ? -20.328 -0.695 13.607 1.00 81.12 192 GLN A O 1
ATOM 1449 N N . VAL A 1 193 ? -19.411 0.729 15.083 1.00 77.94 193 VAL A N 1
ATOM 1450 C CA . VAL A 1 193 ? -18.038 0.241 14.892 1.00 77.94 193 VAL A CA 1
ATOM 1451 C C . VAL A 1 193 ? -17.370 -0.161 16.194 1.00 77.94 193 VAL A C 1
ATOM 1453 O O . VAL A 1 193 ? -16.876 -1.278 16.293 1.00 77.94 193 VAL A O 1
ATOM 1456 N N . ILE A 1 194 ? -17.368 0.709 17.206 1.00 75.62 194 ILE A N 1
ATOM 1457 C CA . ILE A 1 194 ? -16.628 0.462 18.456 1.00 75.62 194 ILE A CA 1
ATOM 1458 C C . ILE A 1 194 ? -17.383 -0.503 19.373 1.00 75.62 194 ILE A C 1
ATOM 1460 O O . ILE A 1 194 ? -16.807 -1.479 19.848 1.00 75.62 194 ILE A O 1
ATOM 1464 N N . ALA A 1 195 ? -18.662 -0.218 19.627 1.00 83.69 195 ALA A N 1
ATOM 1465 C CA . ALA A 1 195 ? -19.546 -1.021 20.471 1.00 83.69 195 ALA A CA 1
ATOM 1466 C C . ALA A 1 195 ? -20.259 -2.132 19.687 1.00 83.69 195 ALA A C 1
ATOM 1468 O O . ALA A 1 195 ? -21.042 -2.899 20.251 1.00 83.69 195 ALA A O 1
ATOM 1469 N N . ARG A 1 196 ? -20.010 -2.226 18.377 1.00 86.00 196 ARG A N 1
ATOM 1470 C CA . ARG A 1 196 ? -20.465 -3.353 17.571 1.00 86.00 196 ARG A CA 1
ATOM 1471 C C . ARG A 1 196 ? -19.718 -4.602 18.038 1.00 86.00 196 ARG A C 1
ATOM 1473 O O . ARG A 1 196 ? -18.504 -4.557 18.183 1.00 86.00 196 ARG A O 1
ATOM 1480 N N . ARG A 1 197 ? -20.470 -5.685 18.280 1.00 88.62 197 ARG A N 1
ATOM 1481 C CA . ARG A 1 197 ? -19.960 -7.041 18.561 1.00 88.62 197 ARG A CA 1
ATOM 1482 C C . ARG A 1 197 ? -18.769 -7.068 19.537 1.00 88.62 197 ARG A C 1
ATOM 1484 O O . ARG A 1 197 ? -17.758 -7.704 19.263 1.00 88.62 197 ARG A O 1
ATOM 1491 N N . VAL A 1 198 ? -18.884 -6.373 20.672 1.00 88.38 198 VAL A N 1
ATOM 1492 C CA . VAL A 1 198 ? -17.805 -6.309 21.681 1.00 88.38 198 VAL A CA 1
ATOM 1493 C C . VAL A 1 198 ? -17.373 -7.707 22.131 1.00 88.38 198 VAL A C 1
ATOM 1495 O O . VAL A 1 198 ? -16.182 -7.958 22.269 1.00 88.38 198 VAL A O 1
ATOM 1498 N N . ASP A 1 199 ? -18.327 -8.630 22.252 1.00 91.31 199 ASP A N 1
ATOM 1499 C CA . ASP A 1 199 ? -18.070 -10.018 22.652 1.00 91.31 199 ASP A CA 1
ATOM 1500 C C . ASP A 1 199 ? -17.373 -10.863 21.564 1.00 91.31 199 ASP A C 1
ATOM 1502 O O . ASP A 1 199 ? -16.873 -11.943 21.867 1.00 91.31 199 ASP A O 1
ATOM 1506 N N . ASP A 1 200 ? -17.299 -10.376 20.317 1.00 91.12 200 ASP A N 1
ATOM 1507 C CA . ASP A 1 200 ? -16.629 -11.055 19.198 1.00 91.12 200 ASP A CA 1
ATOM 1508 C C . ASP A 1 200 ? -15.309 -10.362 18.795 1.00 91.12 200 ASP A C 1
ATOM 1510 O O . ASP A 1 200 ? -14.878 -10.464 17.640 1.00 91.12 200 ASP A O 1
ATOM 1514 N N . GLN A 1 201 ? -14.693 -9.591 19.698 1.00 91.75 201 GLN A N 1
ATOM 1515 C CA . GLN A 1 201 ? -13.405 -8.945 19.436 1.00 91.75 201 GLN A CA 1
ATOM 1516 C C . GLN A 1 201 ? -12.235 -9.897 19.705 1.00 91.75 201 GLN A C 1
ATOM 1518 O O . GLN A 1 201 ? -12.189 -10.637 20.684 1.00 91.75 201 GLN A O 1
ATOM 1523 N N . ASN A 1 202 ? -11.248 -9.835 18.821 1.00 95.12 202 ASN A N 1
ATOM 1524 C CA . ASN A 1 202 ? -9.983 -10.532 18.901 1.00 95.12 202 ASN A CA 1
ATOM 1525 C C . ASN A 1 202 ? -8.929 -9.671 19.609 1.00 95.12 202 ASN A C 1
ATOM 1527 O O . ASN A 1 202 ? -8.668 -8.539 19.206 1.00 95.12 202 ASN A O 1
ATOM 1531 N N . TYR A 1 203 ? -8.272 -10.239 20.619 1.00 95.50 203 TYR A N 1
ATOM 1532 C CA . TYR A 1 203 ? -6.952 -9.810 21.091 1.00 95.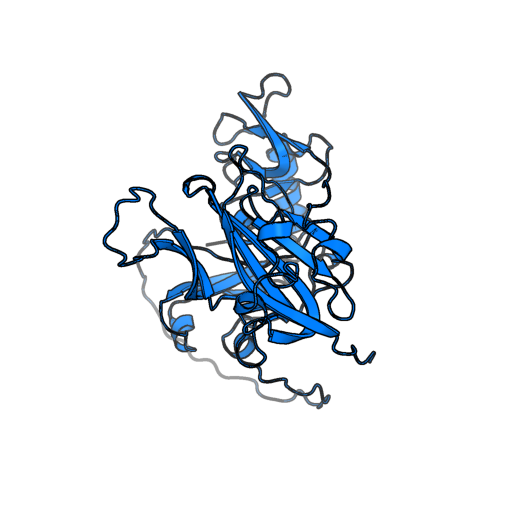50 203 TYR A CA 1
ATOM 1533 C C . TYR A 1 203 ? -5.891 -9.976 20.000 1.00 95.50 203 TYR A C 1
ATOM 1535 O O . TYR A 1 203 ? -5.695 -11.087 19.516 1.00 95.50 203 TYR A O 1
ATOM 1543 N N . CYS A 1 204 ? -5.187 -8.908 19.643 1.00 95.94 204 CYS A N 1
ATOM 1544 C CA . CYS A 1 204 ? -4.175 -8.865 18.587 1.00 95.94 204 CYS A CA 1
ATOM 1545 C C . CYS A 1 204 ? -2.860 -8.293 19.124 1.00 95.94 204 CYS A C 1
ATOM 1547 O O . CYS A 1 204 ? -2.876 -7.479 20.047 1.00 95.94 204 CYS A O 1
ATOM 1549 N N . TYR A 1 205 ? -1.730 -8.645 18.507 1.00 95.94 205 TYR A N 1
ATOM 1550 C CA . TYR A 1 205 ? -0.476 -7.921 18.728 1.00 95.94 205 TYR A CA 1
ATOM 1551 C C . TYR A 1 205 ? -0.564 -6.516 18.139 1.00 95.94 205 TYR A C 1
ATOM 1553 O O . TYR A 1 205 ? -1.105 -6.352 17.047 1.00 95.94 205 TYR A O 1
ATOM 1561 N N . SER A 1 206 ? 0.002 -5.533 18.833 1.00 93.75 206 SER A N 1
ATOM 1562 C CA . SER A 1 206 ? 0.121 -4.148 18.385 1.00 93.75 206 SER A CA 1
ATOM 1563 C C . SER A 1 206 ? 1.581 -3.730 18.449 1.00 93.75 206 SER A C 1
ATOM 1565 O O . SER A 1 206 ? 2.177 -3.700 19.524 1.00 93.75 206 SER A O 1
ATOM 1567 N N . LEU A 1 207 ? 2.195 -3.465 17.300 1.00 92.94 207 LEU A N 1
ATOM 1568 C CA . LEU A 1 207 ? 3.569 -2.980 17.269 1.00 92.94 207 LEU A CA 1
ATOM 1569 C C . LEU A 1 207 ? 3.854 -2.227 15.982 1.00 92.94 207 LEU A C 1
ATOM 1571 O O . LEU A 1 207 ? 3.295 -2.524 14.925 1.00 92.94 207 LEU A O 1
ATOM 1575 N N . HIS A 1 208 ? 4.804 -1.310 16.086 1.00 92.56 208 HIS A N 1
ATOM 1576 C CA . HIS A 1 208 ? 5.416 -0.666 14.946 1.00 92.56 208 HIS A CA 1
ATOM 1577 C C . HIS A 1 208 ? 6.926 -0.683 15.078 1.00 92.56 208 HIS A C 1
ATOM 1579 O O . HIS A 1 208 ? 7.458 -0.079 16.006 1.00 92.56 208 HIS A O 1
ATOM 1585 N N . GLN A 1 209 ? 7.630 -1.315 14.143 1.00 93.88 209 GLN A N 1
ATOM 1586 C CA . GLN A 1 209 ? 9.088 -1.365 14.181 1.00 93.88 209 GLN A CA 1
ATOM 1587 C C . GLN A 1 209 ? 9.703 -1.169 12.800 1.00 93.88 209 GLN A C 1
ATOM 1589 O O . GLN A 1 209 ? 9.200 -1.674 11.798 1.00 93.88 209 GLN A O 1
ATOM 1594 N N . ARG A 1 210 ? 10.829 -0.448 12.756 1.00 94.06 210 ARG A N 1
ATOM 1595 C CA . ARG A 1 210 ? 11.682 -0.303 11.567 1.00 94.06 210 ARG A CA 1
ATOM 1596 C C . ARG A 1 210 ? 13.081 -0.820 11.854 1.00 94.06 210 ARG A C 1
ATOM 1598 O O . ARG A 1 210 ? 13.584 -0.665 12.962 1.00 94.06 210 ARG A O 1
ATOM 1605 N N . SER A 1 211 ? 13.711 -1.414 10.851 1.00 94.75 211 SER A N 1
ATOM 1606 C CA . SER A 1 211 ? 15.033 -2.017 10.976 1.00 94.75 211 SER A CA 1
ATOM 1607 C C . SER A 1 211 ? 15.740 -2.074 9.624 1.00 94.75 211 SER A C 1
ATOM 1609 O O . SER A 1 211 ? 15.117 -2.306 8.592 1.00 94.75 211 SER A O 1
ATOM 1611 N N . ASP A 1 212 ? 17.064 -1.938 9.626 1.00 94.19 212 ASP A N 1
ATOM 1612 C CA . ASP A 1 212 ? 17.896 -2.200 8.441 1.00 94.19 212 ASP A CA 1
ATOM 1613 C C . ASP A 1 212 ? 18.143 -3.709 8.225 1.00 94.19 212 ASP A C 1
ATOM 1615 O O . ASP A 1 212 ? 18.727 -4.128 7.226 1.00 94.19 212 ASP A O 1
ATOM 1619 N N . LYS A 1 213 ? 17.717 -4.546 9.179 1.00 95.19 213 LYS A N 1
ATOM 1620 C CA . LYS A 1 213 ? 17.850 -6.010 9.163 1.00 95.19 213 LYS A CA 1
ATOM 1621 C C . LYS A 1 213 ? 16.478 -6.693 9.200 1.00 95.19 213 LYS A C 1
ATOM 1623 O O . LYS A 1 213 ? 15.568 -6.131 9.816 1.00 95.19 213 LYS A O 1
ATOM 1628 N N . PRO A 1 214 ? 16.344 -7.910 8.634 1.00 93.88 214 PRO A N 1
ATOM 1629 C CA . PRO A 1 214 ? 15.133 -8.711 8.780 1.00 93.88 214 PRO A CA 1
ATOM 1630 C C . PRO A 1 214 ? 14.739 -8.881 10.248 1.00 93.88 214 PRO A C 1
ATOM 1632 O O . PRO A 1 214 ? 15.608 -9.052 11.107 1.00 93.88 214 PRO A O 1
ATOM 1635 N N . PHE A 1 215 ? 13.437 -8.851 10.523 1.00 94.31 215 PHE A N 1
ATOM 1636 C CA . PHE A 1 215 ? 12.910 -9.152 11.850 1.00 94.31 215 PHE A CA 1
ATOM 1637 C C . PHE A 1 215 ? 12.932 -10.657 12.114 1.00 94.31 215 PHE A C 1
ATOM 1639 O O . PHE A 1 215 ? 12.780 -11.463 11.196 1.00 94.31 215 PHE A O 1
ATOM 1646 N N . ASP A 1 216 ? 13.074 -11.023 13.382 1.00 94.38 216 ASP A N 1
ATOM 1647 C CA . ASP A 1 216 ? 12.799 -12.365 13.875 1.00 94.38 216 ASP A CA 1
ATOM 1648 C C . ASP A 1 216 ? 11.549 -12.354 14.768 1.00 94.38 216 ASP A C 1
ATOM 1650 O O . ASP A 1 216 ? 10.956 -11.311 15.055 1.00 94.38 216 ASP A O 1
ATOM 1654 N N . LYS A 1 217 ? 11.144 -13.535 15.235 1.00 95.00 217 LYS A N 1
ATOM 1655 C CA . LYS A 1 217 ? 9.993 -13.689 16.130 1.00 95.00 217 LYS A CA 1
ATOM 1656 C C . LYS A 1 217 ? 10.157 -13.014 17.499 1.00 95.00 217 LYS A C 1
ATOM 1658 O O . LYS A 1 217 ? 9.163 -12.858 18.208 1.00 95.00 217 LYS A O 1
ATOM 1663 N N . GLU A 1 218 ? 11.373 -12.644 17.910 1.00 96.06 218 GLU A N 1
ATOM 1664 C CA . GLU A 1 218 ? 11.609 -12.013 19.212 1.00 96.06 218 GLU A CA 1
ATOM 1665 C C . GLU A 1 218 ? 11.108 -10.570 19.254 1.00 96.06 218 GLU A C 1
ATOM 1667 O O . GLU A 1 218 ? 10.810 -10.079 20.343 1.00 96.06 218 GLU A O 1
ATOM 1672 N N . ILE A 1 219 ? 10.915 -9.920 18.098 1.00 96.06 219 ILE A N 1
ATOM 1673 C CA . ILE A 1 219 ? 10.349 -8.565 18.024 1.00 96.06 219 ILE A CA 1
ATOM 1674 C C . ILE A 1 219 ? 8.962 -8.470 18.674 1.00 96.06 219 ILE A C 1
ATOM 1676 O O . ILE A 1 219 ? 8.598 -7.439 19.226 1.00 96.06 219 ILE A O 1
ATOM 1680 N N . PHE A 1 220 ? 8.202 -9.567 18.699 1.00 95.44 220 PHE A N 1
ATOM 1681 C CA . PHE A 1 220 ? 6.891 -9.612 19.347 1.00 95.44 220 PHE A CA 1
ATOM 1682 C C . PHE A 1 220 ? 6.959 -9.621 20.878 1.00 95.44 220 PHE A C 1
ATOM 1684 O O . PHE A 1 220 ? 5.930 -9.474 21.528 1.00 95.44 220 PHE A O 1
ATOM 1691 N N . ARG A 1 221 ? 8.147 -9.756 21.486 1.00 96.06 221 ARG A N 1
ATOM 1692 C CA . ARG A 1 221 ? 8.307 -9.602 22.943 1.00 96.06 221 ARG A CA 1
ATOM 1693 C C . ARG A 1 221 ? 8.081 -8.169 23.416 1.00 96.06 221 ARG A C 1
ATOM 1695 O O . ARG A 1 221 ? 7.783 -7.980 24.588 1.00 96.06 221 ARG A O 1
ATOM 1702 N N . ILE A 1 222 ? 8.260 -7.189 22.528 1.00 95.69 222 ILE A N 1
ATOM 1703 C CA . ILE A 1 222 ? 8.021 -5.767 22.810 1.00 95.69 222 ILE A CA 1
ATOM 1704 C C . ILE A 1 222 ? 6.687 -5.277 22.238 1.00 95.69 222 ILE A C 1
ATOM 1706 O O . ILE A 1 222 ? 6.447 -4.075 22.213 1.00 95.69 222 ILE A O 1
ATOM 1710 N N . ALA A 1 223 ? 5.861 -6.186 21.713 1.00 94.38 223 ALA A N 1
ATOM 1711 C CA . ALA A 1 223 ? 4.556 -5.832 21.187 1.00 94.38 223 ALA A CA 1
ATOM 1712 C C . ALA A 1 223 ? 3.575 -5.586 22.333 1.00 94.38 223 ALA A C 1
ATOM 1714 O O . ALA A 1 223 ? 3.492 -6.385 23.269 1.00 94.38 223 ALA A O 1
ATOM 1715 N N . ASP A 1 224 ? 2.791 -4.525 22.201 1.00 95.44 224 ASP A N 1
ATOM 1716 C CA . ASP A 1 224 ? 1.595 -4.320 23.000 1.00 95.44 224 ASP A CA 1
ATOM 1717 C C . ASP A 1 224 ? 0.457 -5.205 22.468 1.00 95.44 224 ASP A C 1
ATOM 1719 O O . ASP A 1 224 ? 0.621 -6.017 21.548 1.00 95.44 224 ASP A O 1
ATOM 1723 N N . THR A 1 225 ? -0.733 -5.045 23.043 1.00 93.75 225 THR A N 1
ATOM 1724 C CA . THR A 1 225 ? -1.943 -5.723 22.572 1.00 93.75 225 THR A CA 1
ATOM 1725 C C . THR A 1 225 ? -3.061 -4.729 22.324 1.00 93.75 225 THR A C 1
ATOM 1727 O O . THR A 1 225 ? -3.104 -3.666 22.937 1.00 93.75 225 THR A O 1
ATOM 1730 N N . CYS A 1 226 ? -3.969 -5.070 21.415 1.00 92.31 226 CYS A N 1
ATOM 1731 C CA . CYS A 1 226 ? -5.194 -4.312 21.201 1.00 92.31 226 CYS A CA 1
ATOM 1732 C C . CYS A 1 226 ? -6.358 -5.242 20.839 1.00 92.31 226 CYS A C 1
ATOM 1734 O O . CYS A 1 226 ? -6.149 -6.410 20.510 1.00 92.31 226 CYS A O 1
ATOM 1736 N N . GLU A 1 227 ? -7.586 -4.733 20.915 1.00 90.44 227 GLU A N 1
ATOM 1737 C CA . GLU A 1 227 ? -8.813 -5.493 20.652 1.00 90.44 227 GLU A CA 1
ATOM 1738 C C . GLU A 1 227 ? -9.502 -4.986 19.380 1.00 90.44 227 GLU A C 1
ATOM 1740 O O . GLU A 1 227 ? -9.708 -3.781 19.210 1.00 90.44 227 GLU A O 1
ATOM 1745 N N . GLY A 1 228 ? -9.913 -5.889 18.491 1.00 90.44 228 GLY A N 1
ATOM 1746 C CA . GLY A 1 228 ? -10.709 -5.536 17.314 1.00 90.44 228 GLY A CA 1
ATOM 1747 C C . GLY A 1 228 ? -11.332 -6.746 16.634 1.00 90.44 228 GLY A C 1
ATOM 1748 O O . GLY A 1 228 ? -11.026 -7.879 16.965 1.00 90.44 228 GLY A O 1
ATOM 1749 N N . HIS A 1 229 ? -12.222 -6.528 15.671 1.00 91.69 229 HIS A N 1
ATOM 1750 C CA . HIS A 1 229 ? -12.892 -7.626 14.962 1.00 91.69 229 HIS A CA 1
ATOM 1751 C C . HIS A 1 229 ? -11.915 -8.473 14.136 1.00 91.69 229 HIS A C 1
ATOM 1753 O O . HIS A 1 229 ? -12.123 -9.670 13.968 1.00 91.69 229 HIS A O 1
ATOM 1759 N N . TYR A 1 230 ? -10.834 -7.858 13.655 1.00 93.94 230 TYR A N 1
ATOM 1760 C CA . TYR A 1 230 ? -9.778 -8.521 12.898 1.00 93.94 230 TYR A CA 1
ATOM 1761 C C . TYR A 1 230 ? -8.416 -8.098 13.429 1.00 93.94 230 TYR A C 1
ATOM 1763 O O . TYR A 1 230 ? -8.259 -6.971 13.896 1.00 93.94 230 TYR A O 1
ATOM 1771 N N . CYS A 1 231 ? -7.422 -8.963 13.294 1.00 94.62 231 CYS A N 1
ATOM 1772 C CA . CYS A 1 231 ? -6.023 -8.607 13.464 1.00 94.62 231 CYS A CA 1
ATOM 1773 C C . CYS A 1 231 ? -5.369 -8.425 12.094 1.00 94.62 231 CYS A C 1
ATOM 1775 O O . CYS A 1 231 ? -5.748 -9.088 11.128 1.00 94.62 231 CYS A O 1
ATOM 1777 N N . PHE A 1 232 ? -4.360 -7.565 12.001 1.00 94.50 232 PHE A N 1
ATOM 1778 C CA . PHE A 1 232 ? -3.533 -7.453 10.804 1.00 94.50 232 PHE A CA 1
ATOM 1779 C C . PHE A 1 232 ? -2.047 -7.464 11.149 1.00 94.50 232 PHE A C 1
ATOM 1781 O O . PHE A 1 232 ? -1.646 -7.096 12.258 1.00 94.50 232 PHE A O 1
ATOM 1788 N N . ILE A 1 233 ? -1.241 -7.884 10.179 1.00 94.12 233 ILE A N 1
ATOM 1789 C CA . ILE A 1 233 ? 0.219 -7.814 10.212 1.00 94.12 233 ILE A CA 1
ATOM 1790 C C . ILE A 1 233 ? 0.748 -7.461 8.827 1.00 94.12 233 ILE A C 1
ATOM 1792 O O . ILE A 1 233 ? 0.302 -8.005 7.817 1.00 94.12 233 ILE A O 1
ATOM 1796 N N . SER A 1 234 ? 1.701 -6.543 8.788 1.00 92.81 234 SER A N 1
ATOM 1797 C CA . SER A 1 234 ? 2.326 -6.027 7.584 1.00 92.81 234 SER A CA 1
ATOM 1798 C C . SER A 1 234 ? 3.832 -6.094 7.686 1.00 92.81 234 SER A C 1
ATOM 1800 O O . SER A 1 234 ? 4.394 -5.619 8.668 1.00 92.81 234 SER A O 1
ATOM 1802 N N . LEU A 1 235 ? 4.478 -6.620 6.655 1.00 94.00 235 LEU A N 1
ATOM 1803 C CA . LEU A 1 235 ? 5.917 -6.553 6.476 1.00 94.00 235 LEU A CA 1
ATOM 1804 C C . LEU A 1 235 ? 6.214 -5.848 5.159 1.00 94.00 235 LEU A C 1
ATOM 1806 O O . LEU A 1 235 ? 5.767 -6.301 4.112 1.00 94.00 235 LEU A O 1
ATOM 1810 N N . THR A 1 236 ? 7.012 -4.791 5.200 1.00 92.75 236 THR A N 1
ATOM 1811 C CA . THR A 1 236 ? 7.666 -4.213 4.020 1.00 92.75 236 THR A CA 1
ATOM 1812 C C . THR A 1 236 ? 9.160 -4.494 4.125 1.00 92.75 236 THR A C 1
ATOM 1814 O O . THR A 1 236 ? 9.716 -4.367 5.211 1.00 92.75 236 THR A O 1
ATOM 1817 N N . THR A 1 237 ? 9.812 -4.911 3.040 1.00 93.00 237 THR A N 1
ATOM 1818 C CA . THR A 1 237 ? 11.243 -5.283 3.030 1.00 93.00 237 THR A CA 1
ATOM 1819 C C . THR A 1 237 ? 12.120 -4.288 2.270 1.00 93.00 237 THR A C 1
ATOM 1821 O O . THR A 1 237 ? 13.349 -4.346 2.359 1.00 93.00 237 THR A O 1
ATOM 1824 N N . SER A 1 238 ? 11.506 -3.353 1.542 1.00 89.12 238 SER A N 1
ATOM 1825 C CA . SER A 1 238 ? 12.208 -2.344 0.756 1.00 89.12 238 SER A CA 1
ATOM 1826 C C . SER A 1 238 ? 11.541 -0.976 0.827 1.00 89.12 238 SER A C 1
ATOM 1828 O O . SER A 1 238 ? 10.319 -0.873 0.734 1.00 89.12 238 SER A O 1
ATOM 1830 N N . GLU A 1 239 ? 12.355 0.073 0.866 1.00 87.44 239 GLU A N 1
ATOM 1831 C CA . GLU A 1 239 ? 11.938 1.466 0.696 1.00 87.44 239 GLU A CA 1
ATOM 1832 C C . GLU A 1 239 ? 12.527 2.004 -0.613 1.00 87.44 239 GLU A C 1
ATOM 1834 O O . GLU A 1 239 ? 13.696 1.753 -0.924 1.00 87.44 239 GLU A O 1
ATOM 1839 N N . MET A 1 240 ? 11.729 2.738 -1.389 1.00 86.75 240 MET A N 1
ATOM 1840 C CA . MET A 1 240 ? 12.240 3.490 -2.531 1.00 86.75 240 MET A CA 1
ATOM 1841 C C . MET A 1 240 ? 12.786 4.823 -2.036 1.00 86.75 240 MET A C 1
ATOM 1843 O O . MET A 1 240 ? 12.106 5.573 -1.342 1.00 86.75 240 MET A O 1
ATOM 1847 N N . VAL A 1 241 ? 14.036 5.106 -2.381 1.00 89.56 241 VAL A N 1
ATOM 1848 C CA . VAL A 1 241 ? 14.720 6.337 -1.993 1.00 89.56 241 VAL A CA 1
ATOM 1849 C C . VAL A 1 241 ? 15.425 6.943 -3.192 1.00 89.56 241 VAL A C 1
ATOM 1851 O O . VAL A 1 241 ? 15.770 6.255 -4.156 1.00 89.56 241 VAL A O 1
ATOM 1854 N N . ILE A 1 242 ? 15.679 8.243 -3.110 1.00 89.44 242 ILE A N 1
ATOM 1855 C CA . ILE A 1 242 ? 16.516 8.943 -4.072 1.00 89.44 242 ILE A CA 1
ATOM 1856 C C . ILE A 1 242 ? 17.945 9.035 -3.545 1.00 89.44 242 ILE A C 1
ATOM 1858 O O . ILE A 1 242 ? 18.191 9.421 -2.404 1.00 89.44 242 ILE A O 1
ATOM 1862 N N . GLU A 1 243 ? 18.902 8.729 -4.415 1.00 89.88 243 GLU A N 1
ATOM 1863 C CA . GLU A 1 243 ? 20.327 8.920 -4.175 1.00 89.88 243 GLU A CA 1
ATOM 1864 C C . GLU A 1 243 ? 20.932 9.877 -5.203 1.00 89.88 243 GLU A C 1
ATOM 1866 O O . GLU A 1 243 ? 20.542 9.893 -6.372 1.00 89.88 243 GLU A O 1
ATOM 1871 N N . MET A 1 244 ? 21.929 10.659 -4.787 1.00 86.88 244 MET A N 1
ATOM 1872 C CA . MET A 1 244 ? 22.748 11.434 -5.720 1.00 86.88 244 MET A CA 1
ATOM 1873 C C . MET A 1 244 ? 23.651 10.481 -6.511 1.00 86.88 244 MET A C 1
ATOM 1875 O O . MET A 1 244 ? 24.404 9.699 -5.929 1.00 86.88 244 MET A O 1
ATOM 1879 N N . SER A 1 245 ? 23.613 10.551 -7.841 1.00 81.25 245 SER A N 1
ATOM 1880 C CA . SER A 1 245 ? 24.523 9.775 -8.680 1.00 81.25 245 SER A CA 1
ATOM 1881 C C . SER A 1 245 ? 25.885 10.468 -8.735 1.00 81.25 245 SER A C 1
ATOM 1883 O O . SER A 1 245 ? 26.034 11.516 -9.371 1.00 81.25 245 SER A O 1
ATOM 1885 N N . ASN A 1 246 ? 26.893 9.875 -8.096 1.00 70.31 246 ASN A N 1
ATOM 1886 C CA . ASN A 1 246 ? 28.278 10.334 -8.174 1.00 70.31 246 ASN A CA 1
ATOM 1887 C C . ASN A 1 246 ? 28.893 9.931 -9.521 1.00 70.31 246 ASN A C 1
ATOM 1889 O O . ASN A 1 246 ? 29.714 9.019 -9.592 1.00 70.31 246 ASN A O 1
ATOM 1893 N N . ASN A 1 247 ? 28.497 10.592 -10.608 1.00 61.03 247 ASN A N 1
ATOM 1894 C CA . ASN A 1 247 ? 29.197 10.432 -11.877 1.00 61.03 247 ASN A CA 1
ATOM 1895 C C . ASN A 1 247 ? 30.549 11.148 -11.763 1.00 61.03 247 ASN A C 1
ATOM 1897 O O . ASN A 1 247 ? 30.631 12.371 -11.816 1.00 61.03 247 ASN A O 1
ATOM 1901 N N . THR A 1 248 ? 31.620 10.374 -11.598 1.00 54.91 248 THR A N 1
ATOM 1902 C CA . THR A 1 248 ? 33.021 10.813 -11.474 1.00 54.91 248 THR A CA 1
ATOM 1903 C C . THR A 1 248 ? 33.626 11.367 -12.773 1.00 54.91 248 THR A C 1
ATOM 1905 O O . THR A 1 248 ? 34.844 11.423 -12.917 1.00 54.91 248 THR A O 1
ATOM 1908 N N . SER A 1 249 ? 32.817 11.805 -13.739 1.00 56.12 249 SER A N 1
ATOM 1909 C CA . SER A 1 249 ? 33.334 12.453 -14.945 1.00 56.12 249 SER A CA 1
ATOM 1910 C C . SER A 1 249 ? 33.689 13.913 -14.643 1.00 56.12 249 SER A C 1
ATOM 1912 O O . SER A 1 249 ? 32.805 14.758 -14.519 1.00 56.12 249 SER A O 1
ATOM 1914 N N . GLU A 1 250 ? 34.989 14.197 -14.549 1.00 53.84 250 GLU A N 1
ATOM 1915 C CA . GLU A 1 250 ? 35.652 15.475 -14.217 1.00 53.84 250 GLU A CA 1
ATOM 1916 C C . GLU A 1 250 ? 35.323 16.696 -15.115 1.00 53.84 250 GLU A C 1
ATOM 1918 O O . GLU A 1 250 ? 36.043 17.697 -15.098 1.00 53.84 250 GLU A O 1
ATOM 1923 N N . HIS A 1 251 ? 34.243 16.700 -15.898 1.00 56.12 251 HIS A N 1
ATOM 1924 C CA . HIS A 1 251 ? 33.935 17.797 -16.820 1.00 56.12 251 HIS A CA 1
ATOM 1925 C C . HIS A 1 251 ? 32.558 18.432 -16.569 1.00 56.12 251 HIS A C 1
ATOM 1927 O O . HIS A 1 251 ? 31.547 18.063 -17.150 1.00 56.12 251 HIS A O 1
ATOM 1933 N N . GLN A 1 252 ? 32.573 19.461 -15.712 1.00 54.00 252 GLN A N 1
ATOM 1934 C CA . GLN A 1 252 ? 31.832 20.729 -15.849 1.00 54.00 252 GLN A CA 1
ATOM 1935 C C . GLN A 1 252 ? 30.301 20.724 -16.056 1.00 54.00 252 GLN A C 1
ATOM 1937 O O . GLN A 1 252 ? 29.757 21.716 -16.537 1.00 54.00 252 GLN A O 1
ATOM 1942 N N . SER A 1 253 ? 29.560 19.713 -15.603 1.00 56.22 253 SER A N 1
ATOM 1943 C CA . SER A 1 253 ? 28.118 19.883 -15.364 1.00 56.22 253 SER A CA 1
ATOM 1944 C C . SER A 1 253 ? 27.841 20.050 -13.870 1.00 56.22 253 SER A C 1
ATOM 1946 O O . SER A 1 253 ? 27.986 19.106 -13.103 1.00 56.22 253 SER A O 1
ATOM 1948 N N . THR A 1 254 ? 27.401 21.238 -13.450 1.00 61.31 254 THR A N 1
ATOM 1949 C CA . THR A 1 254 ? 26.934 21.532 -12.077 1.00 61.31 254 THR A CA 1
ATOM 1950 C C . THR A 1 254 ? 25.559 20.932 -11.755 1.00 61.31 254 THR A C 1
ATOM 1952 O O . THR A 1 254 ? 25.010 21.187 -10.685 1.00 61.31 254 THR A O 1
ATOM 1955 N N . ALA A 1 255 ? 24.969 20.166 -12.676 1.00 70.56 255 ALA A N 1
ATOM 1956 C CA . ALA A 1 255 ? 23.680 19.525 -12.470 1.00 70.56 255 ALA A CA 1
ATOM 1957 C C . ALA A 1 255 ? 23.846 18.301 -11.559 1.00 70.56 255 ALA A C 1
ATOM 1959 O O . ALA A 1 255 ? 24.502 17.328 -11.933 1.00 70.56 255 ALA A O 1
ATOM 1960 N N . ILE A 1 256 ? 23.243 18.358 -10.369 1.00 78.25 256 ILE A N 1
ATOM 1961 C CA . ILE A 1 256 ? 23.104 17.198 -9.487 1.00 78.25 256 ILE A CA 1
ATOM 1962 C C . ILE A 1 256 ? 22.154 16.225 -10.184 1.00 78.25 256 ILE A C 1
ATOM 1964 O O . ILE A 1 256 ? 20.998 16.553 -10.452 1.00 78.25 256 ILE A O 1
ATOM 1968 N N . ASN A 1 257 ? 22.668 15.046 -10.517 1.00 83.06 257 ASN A N 1
ATOM 1969 C CA . ASN A 1 257 ? 21.866 13.957 -11.045 1.00 83.06 257 ASN A CA 1
ATOM 1970 C C . ASN A 1 257 ? 21.431 13.079 -9.874 1.00 83.06 257 ASN A C 1
ATOM 1972 O O . ASN A 1 257 ? 22.230 12.742 -8.999 1.00 83.06 257 ASN A O 1
ATOM 1976 N N . TYR A 1 258 ? 20.159 12.721 -9.871 1.00 86.25 258 TYR A N 1
ATOM 1977 C CA . TYR A 1 258 ? 19.551 11.882 -8.857 1.00 86.25 258 TYR A CA 1
ATOM 1978 C C . TYR A 1 258 ? 19.076 10.580 -9.511 1.00 86.25 258 TYR A C 1
ATOM 1980 O O . TYR A 1 258 ? 18.722 10.559 -10.693 1.00 86.25 258 TYR A O 1
ATOM 1988 N N . LYS A 1 259 ? 19.092 9.484 -8.755 1.00 86.75 259 LYS A N 1
ATOM 1989 C CA . LYS A 1 259 ? 18.641 8.162 -9.191 1.00 86.75 259 LYS A CA 1
ATOM 1990 C C . LYS A 1 259 ? 17.739 7.561 -8.121 1.00 86.75 259 LYS A C 1
ATOM 1992 O O . LYS A 1 259 ? 18.072 7.605 -6.940 1.00 86.75 259 LYS A O 1
ATOM 1997 N N . GLY A 1 260 ? 16.629 6.967 -8.547 1.00 84.00 260 GLY A N 1
ATOM 1998 C CA . GLY A 1 260 ? 15.801 6.148 -7.670 1.00 84.00 260 GLY A CA 1
ATOM 1999 C C . GLY A 1 260 ? 16.431 4.780 -7.434 1.00 84.00 260 GLY A C 1
ATOM 2000 O O . GLY A 1 260 ? 16.848 4.110 -8.384 1.00 84.00 260 GLY A O 1
ATOM 2001 N N . VAL A 1 261 ? 16.495 4.352 -6.180 1.00 86.94 261 VAL A N 1
ATOM 2002 C CA . VAL A 1 261 ? 16.946 3.012 -5.794 1.00 86.94 261 VAL A CA 1
ATOM 2003 C C . VAL A 1 261 ? 15.995 2.412 -4.764 1.00 86.94 261 VAL A C 1
ATOM 2005 O O . VAL A 1 261 ? 15.360 3.132 -3.999 1.00 86.94 261 VAL A O 1
ATOM 2008 N N . ALA A 1 262 ? 15.912 1.085 -4.724 1.00 87.00 262 ALA A N 1
ATOM 2009 C CA . ALA A 1 262 ? 15.253 0.372 -3.638 1.00 87.00 262 ALA A CA 1
ATOM 2010 C C . ALA A 1 262 ? 16.318 -0.046 -2.624 1.00 87.00 262 ALA A C 1
ATOM 2012 O O . ALA A 1 262 ? 17.264 -0.757 -2.974 1.00 87.00 262 ALA A O 1
ATOM 2013 N N . ARG A 1 263 ? 16.176 0.397 -1.374 1.00 88.00 263 ARG A N 1
ATOM 2014 C CA . ARG A 1 263 ? 17.039 -0.024 -0.268 1.00 88.00 263 ARG A CA 1
ATOM 2015 C C . ARG A 1 263 ? 16.320 -1.062 0.585 1.00 88.00 263 ARG A C 1
ATOM 2017 O O . ARG A 1 263 ? 15.137 -0.870 0.871 1.00 88.00 263 ARG A O 1
ATOM 2024 N N . PRO A 1 264 ? 17.012 -2.126 1.032 1.00 88.62 264 PRO A N 1
ATOM 2025 C CA . PRO A 1 264 ? 16.486 -2.996 2.071 1.00 88.62 264 PRO A CA 1
ATOM 2026 C C . PRO A 1 264 ? 16.203 -2.162 3.317 1.00 88.62 264 PRO A C 1
ATOM 2028 O O . PRO A 1 264 ? 17.115 -1.583 3.904 1.00 88.62 264 PRO A O 1
ATOM 2031 N N . LYS A 1 265 ? 14.932 -2.079 3.684 1.00 92.25 265 LYS A N 1
ATOM 2032 C CA . LYS A 1 265 ? 14.472 -1.418 4.897 1.00 92.25 265 LYS A CA 1
ATOM 2033 C C . LYS A 1 265 ? 13.228 -2.148 5.338 1.00 92.25 265 LYS A C 1
ATOM 2035 O O . LYS A 1 265 ? 12.228 -2.183 4.623 1.00 92.25 265 LYS A O 1
ATOM 2040 N N . TYR A 1 266 ? 13.348 -2.788 6.485 1.00 93.56 266 TYR A N 1
ATOM 2041 C CA . TYR A 1 266 ? 12.321 -3.646 7.020 1.00 93.56 266 TYR A CA 1
ATOM 2042 C C . TYR A 1 266 ? 11.412 -2.820 7.905 1.00 93.56 266 TYR A C 1
ATOM 2044 O O . TYR A 1 266 ? 11.867 -2.109 8.803 1.00 93.56 266 TYR A O 1
ATOM 2052 N N . GLU A 1 267 ? 10.120 -2.944 7.671 1.00 93.62 267 GLU A N 1
ATOM 2053 C CA . GLU A 1 267 ? 9.103 -2.330 8.499 1.00 93.62 267 GLU A CA 1
ATOM 2054 C C . GLU A 1 267 ? 8.021 -3.342 8.811 1.00 93.62 267 GLU A C 1
ATOM 2056 O O . GLU A 1 267 ? 7.443 -3.942 7.906 1.00 93.62 267 GLU A O 1
ATOM 2061 N N . LEU A 1 268 ? 7.799 -3.545 10.105 1.00 93.81 268 LEU A N 1
ATOM 2062 C CA . LEU A 1 268 ? 6.829 -4.476 10.639 1.00 93.81 268 LEU A CA 1
ATOM 2063 C C . LEU A 1 268 ? 5.751 -3.696 11.373 1.00 93.81 268 LEU A C 1
ATOM 2065 O O . LEU A 1 268 ? 6.048 -2.914 12.278 1.00 93.81 268 LEU A O 1
ATOM 2069 N N . LEU A 1 269 ? 4.505 -3.969 11.009 1.00 93.19 269 LEU A N 1
ATOM 2070 C CA . LEU A 1 269 ? 3.342 -3.479 11.725 1.00 93.19 269 LEU A CA 1
ATOM 2071 C C . LEU A 1 269 ? 2.436 -4.614 12.107 1.00 93.19 269 LEU A C 1
ATOM 2073 O O . LEU A 1 269 ? 2.177 -5.497 11.298 1.00 93.19 269 LEU A O 1
ATOM 2077 N N . ALA A 1 270 ? 1.885 -4.526 13.301 1.00 92.88 270 ALA A N 1
ATOM 2078 C CA . ALA A 1 270 ? 0.815 -5.385 13.753 1.00 92.88 270 ALA A CA 1
ATOM 2079 C C . ALA A 1 270 ? -0.230 -4.533 14.472 1.00 92.88 270 ALA A C 1
ATOM 2081 O O . ALA A 1 270 ? 0.111 -3.529 15.097 1.00 92.88 270 ALA A O 1
ATOM 2082 N N . GLY A 1 271 ? -1.494 -4.930 14.382 1.00 92.81 271 GLY A N 1
ATOM 2083 C CA . GLY A 1 271 ? -2.557 -4.338 15.180 1.00 92.81 271 GLY A CA 1
ATOM 2084 C C . GLY A 1 271 ? -3.909 -4.990 14.951 1.00 92.81 271 GLY A C 1
ATOM 2085 O O . GLY A 1 271 ? -4.010 -6.102 14.431 1.00 92.81 271 GLY A O 1
ATOM 2086 N N . CYS A 1 272 ? -4.957 -4.271 15.328 1.00 91.56 272 CYS A N 1
ATOM 2087 C CA . CYS A 1 272 ? -6.348 -4.695 15.256 1.00 91.56 272 CYS A CA 1
ATOM 2088 C C . CYS A 1 272 ? -7.168 -3.717 14.405 1.00 91.56 272 CYS A C 1
ATOM 2090 O O . CYS A 1 272 ? -6.832 -2.542 14.282 1.00 91.56 272 CYS A O 1
ATOM 2092 N N . LEU A 1 273 ? -8.256 -4.210 13.816 1.00 87.81 273 LEU A N 1
ATOM 2093 C CA . LEU A 1 273 ? -9.184 -3.446 12.990 1.00 87.81 273 LEU A CA 1
ATOM 2094 C C . LEU A 1 273 ? -10.591 -3.536 13.573 1.00 87.81 273 LEU A C 1
ATOM 2096 O O . LEU A 1 273 ? -11.099 -4.631 13.836 1.00 87.81 273 LEU A O 1
ATOM 2100 N N . LYS A 1 274 ? -11.265 -2.390 13.691 1.00 85.19 274 LYS A N 1
ATOM 2101 C CA . LYS A 1 274 ? -12.710 -2.323 13.925 1.00 85.19 274 LYS A CA 1
ATOM 2102 C C . LYS A 1 274 ? -13.389 -1.788 12.668 1.00 85.19 274 LYS A C 1
ATOM 2104 O O . LYS A 1 274 ? -12.985 -0.766 12.115 1.00 85.19 274 LYS A O 1
ATOM 2109 N N . VAL A 1 275 ? -14.415 -2.497 12.201 1.00 80.88 275 VAL A N 1
ATOM 2110 C CA . VAL A 1 275 ? -15.119 -2.172 10.955 1.00 80.88 275 VAL A CA 1
ATOM 2111 C C . VAL A 1 275 ? -16.623 -2.088 11.176 1.00 80.88 275 VAL A C 1
ATOM 2113 O O . VAL A 1 275 ? -17.183 -2.779 12.030 1.00 80.88 275 VAL A O 1
ATOM 2116 N N . ASP A 1 276 ? -17.271 -1.224 10.400 1.00 76.88 276 ASP A N 1
ATOM 2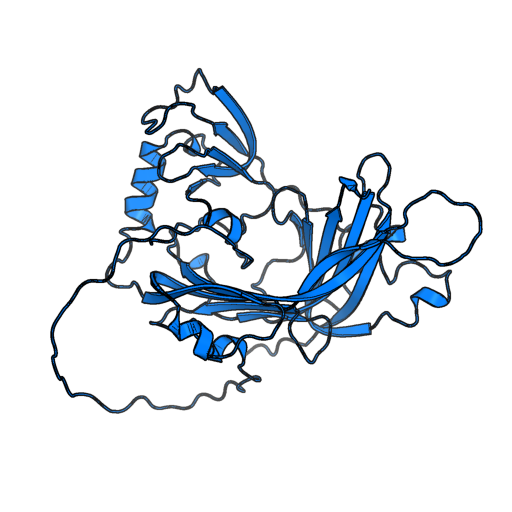117 C CA . ASP A 1 276 ? -18.727 -1.045 10.394 1.00 76.88 276 ASP A CA 1
ATOM 2118 C C . ASP A 1 276 ? -19.456 -2.176 9.649 1.00 76.88 276 ASP A C 1
ATOM 2120 O O . ASP A 1 276 ? -20.609 -2.469 9.958 1.00 76.88 276 ASP A O 1
ATOM 2124 N N . ASP A 1 277 ? -18.796 -2.831 8.690 1.00 80.81 277 ASP A N 1
ATOM 2125 C CA . ASP A 1 277 ? -19.336 -3.963 7.933 1.00 80.81 277 ASP A CA 1
ATOM 2126 C C . ASP A 1 277 ? -18.225 -4.958 7.553 1.00 80.81 277 ASP A C 1
ATOM 2128 O O . ASP A 1 277 ? -17.205 -4.608 6.962 1.00 80.81 277 ASP A O 1
ATOM 2132 N N . ASP A 1 278 ? -18.448 -6.228 7.885 1.00 83.75 278 ASP A N 1
ATOM 2133 C CA . ASP A 1 278 ? -17.488 -7.324 7.708 1.00 83.75 278 ASP A CA 1
ATOM 2134 C C . ASP A 1 278 ? -17.220 -7.618 6.226 1.00 83.75 278 ASP A C 1
ATOM 2136 O O . ASP A 1 278 ? -16.153 -8.105 5.865 1.00 83.75 278 ASP A O 1
ATOM 2140 N N . LYS A 1 279 ? -18.153 -7.263 5.332 1.00 83.62 279 LYS A N 1
ATOM 2141 C CA . LYS A 1 279 ? -18.012 -7.468 3.878 1.00 83.62 279 LYS A CA 1
ATOM 2142 C C . LYS A 1 279 ? -16.894 -6.640 3.244 1.00 83.62 279 LYS A C 1
ATOM 2144 O O . LYS A 1 279 ? -16.556 -6.865 2.085 1.00 83.62 279 LYS A O 1
ATOM 2149 N N . LYS A 1 280 ? -16.361 -5.662 3.974 1.00 77.56 280 LYS A N 1
ATOM 2150 C CA . LYS A 1 280 ? -15.274 -4.782 3.527 1.00 77.56 280 LYS A CA 1
ATOM 2151 C C . LYS A 1 280 ? -13.896 -5.356 3.811 1.00 77.56 280 LYS A C 1
ATOM 2153 O O . LYS A 1 280 ? -12.908 -4.855 3.283 1.00 77.56 280 LYS A O 1
ATOM 2158 N N . VAL A 1 281 ? -13.830 -6.393 4.642 1.00 83.50 281 VAL A N 1
ATOM 2159 C CA . VAL A 1 281 ? -12.583 -7.024 5.046 1.00 83.50 281 VAL A CA 1
ATOM 2160 C C . VAL A 1 281 ? -12.468 -8.372 4.356 1.00 83.50 281 VAL A C 1
ATOM 2162 O O . VAL A 1 281 ? -13.350 -9.220 4.459 1.00 83.50 281 VAL A O 1
ATOM 2165 N N . SER A 1 282 ? -11.351 -8.576 3.664 1.00 86.25 282 SER A N 1
ATOM 2166 C CA . SER A 1 282 ? -10.963 -9.890 3.165 1.00 86.25 282 SER A CA 1
ATOM 2167 C C . SER A 1 282 ? -9.873 -10.442 4.073 1.00 86.25 282 SER A C 1
ATOM 2169 O O . SER A 1 282 ? -8.784 -9.877 4.140 1.00 86.25 282 SER A O 1
ATOM 2171 N N . VAL A 1 283 ? -10.168 -11.542 4.764 1.00 89.88 283 VAL A N 1
ATOM 2172 C CA . VAL A 1 283 ? -9.171 -12.328 5.504 1.00 89.88 283 VAL A CA 1
ATOM 2173 C C . VAL A 1 283 ? -8.236 -13.023 4.509 1.00 89.88 283 VAL A C 1
ATOM 2175 O O . VAL A 1 283 ? -8.668 -13.439 3.433 1.00 89.88 283 VAL A O 1
ATOM 2178 N N . GLY A 1 284 ? -6.955 -13.130 4.858 1.00 90.94 284 GLY A N 1
ATOM 2179 C CA . GLY A 1 284 ? -5.902 -13.692 4.013 1.00 90.94 284 GLY A CA 1
ATOM 2180 C C . GLY A 1 284 ? -4.680 -12.782 3.925 1.00 90.94 284 GLY A C 1
ATOM 2181 O O . GLY A 1 284 ? -4.608 -11.759 4.605 1.00 90.94 284 GLY A O 1
ATOM 2182 N N . CYS A 1 285 ? -3.713 -13.169 3.093 1.00 91.38 285 CYS A N 1
ATOM 2183 C CA . CYS A 1 285 ? -2.480 -12.417 2.875 1.00 91.38 285 CYS A CA 1
ATOM 2184 C C . CYS A 1 285 ? -2.332 -12.009 1.413 1.00 91.38 285 CYS A C 1
ATOM 2186 O O . CYS A 1 285 ? -2.387 -12.872 0.541 1.00 91.38 285 CYS A O 1
ATOM 2188 N N . THR A 1 286 ? -2.053 -10.734 1.166 1.00 90.81 286 THR A N 1
ATOM 2189 C CA . THR A 1 286 ? -1.594 -10.207 -0.122 1.00 90.81 286 THR A CA 1
ATOM 2190 C C . THR A 1 286 ? -0.081 -10.023 -0.080 1.00 90.81 286 THR A C 1
ATOM 2192 O O . THR A 1 286 ? 0.446 -9.506 0.905 1.00 90.81 286 THR A O 1
ATOM 2195 N N . SER A 1 287 ? 0.609 -10.422 -1.145 1.00 92.00 287 SER A N 1
ATOM 2196 C CA . SER A 1 287 ? 2.067 -10.304 -1.248 1.00 92.00 287 SER A CA 1
ATOM 2197 C C . SER A 1 287 ? 2.463 -9.690 -2.584 1.00 92.00 287 SER A C 1
ATOM 2199 O O . SER A 1 287 ? 1.990 -10.144 -3.628 1.00 92.00 287 SER A O 1
ATOM 2201 N N . GLU A 1 288 ? 3.343 -8.692 -2.558 1.00 92.88 288 GLU A N 1
ATOM 2202 C CA . GLU A 1 288 ? 3.929 -8.067 -3.747 1.00 92.88 288 GLU A CA 1
ATOM 2203 C C . GLU A 1 288 ? 5.362 -8.557 -3.944 1.00 92.88 288 GLU A C 1
ATOM 2205 O O . GLU A 1 288 ? 6.146 -8.625 -2.998 1.00 92.88 288 GLU A O 1
ATOM 2210 N N . TYR A 1 289 ? 5.728 -8.859 -5.186 1.00 92.00 289 TYR A N 1
ATOM 2211 C CA . TYR A 1 289 ? 7.016 -9.444 -5.537 1.00 92.00 289 TYR A CA 1
ATOM 2212 C C . TYR A 1 289 ? 7.675 -8.683 -6.684 1.00 92.00 289 TYR A C 1
ATOM 2214 O O . TYR A 1 289 ? 7.038 -8.394 -7.700 1.00 92.00 289 TYR A O 1
ATOM 2222 N N . LEU A 1 290 ? 8.977 -8.422 -6.539 1.00 88.88 290 LEU A N 1
ATOM 2223 C CA . LEU A 1 290 ? 9.848 -8.067 -7.664 1.00 88.88 290 LEU A CA 1
ATOM 2224 C C . LEU A 1 290 ? 10.436 -9.340 -8.282 1.00 88.88 290 LEU A C 1
ATOM 2226 O O . LEU A 1 290 ? 10.416 -9.536 -9.493 1.00 88.88 290 LEU A O 1
ATOM 2230 N N . THR A 1 291 ? 10.928 -10.241 -7.438 1.00 85.75 291 THR A N 1
ATOM 2231 C CA . THR A 1 291 ? 11.466 -11.545 -7.829 1.00 85.75 291 THR A CA 1
ATOM 2232 C C . THR A 1 291 ? 10.700 -12.648 -7.107 1.00 85.75 291 THR A C 1
ATOM 2234 O O . THR A 1 291 ? 9.953 -12.389 -6.167 1.00 85.75 291 THR A O 1
ATOM 2237 N N . LYS A 1 292 ? 10.867 -13.899 -7.543 1.00 77.62 292 LYS A N 1
ATOM 2238 C CA . LYS A 1 292 ? 10.140 -15.042 -6.966 1.00 77.62 292 LYS A CA 1
ATOM 2239 C C . LYS A 1 292 ? 10.531 -15.373 -5.518 1.00 77.62 292 LYS A C 1
ATOM 2241 O O . LYS A 1 292 ? 9.815 -16.127 -4.876 1.00 77.62 292 LYS A O 1
ATOM 2246 N N . GLU A 1 293 ? 11.666 -14.873 -5.032 1.00 82.12 293 GLU A N 1
ATOM 2247 C CA . GLU A 1 293 ? 12.277 -15.355 -3.786 1.00 82.12 293 GLU A CA 1
ATOM 2248 C C . GLU A 1 293 ? 11.824 -14.579 -2.549 1.00 82.12 293 GLU A C 1
ATOM 2250 O O . GLU A 1 293 ? 11.570 -15.184 -1.510 1.00 82.12 293 GLU A O 1
ATOM 2255 N N . THR A 1 294 ? 11.718 -13.251 -2.639 1.00 84.62 294 THR A N 1
ATOM 2256 C CA . THR A 1 294 ? 11.437 -12.402 -1.477 1.00 84.62 294 THR A CA 1
ATOM 2257 C C . THR A 1 294 ? 10.311 -11.408 -1.766 1.00 84.62 294 THR A C 1
ATOM 2259 O O . THR A 1 294 ? 10.368 -10.679 -2.762 1.00 84.62 294 THR A O 1
ATOM 2262 N N . PRO A 1 295 ? 9.268 -11.354 -0.914 1.00 90.31 295 PRO A N 1
ATOM 2263 C CA . PRO A 1 295 ? 8.224 -10.354 -1.060 1.00 90.31 295 PRO A CA 1
ATOM 2264 C C . PRO A 1 295 ? 8.781 -8.964 -0.738 1.00 90.31 295 PRO A C 1
ATOM 2266 O O . PRO A 1 295 ? 9.488 -8.774 0.255 1.00 90.31 295 PRO A O 1
ATOM 2269 N N . LEU A 1 296 ? 8.424 -7.984 -1.563 1.00 91.69 296 LEU A N 1
ATOM 2270 C CA . LEU A 1 296 ? 8.623 -6.558 -1.293 1.00 91.69 296 LEU A CA 1
ATOM 2271 C C . LEU A 1 296 ? 7.747 -6.107 -0.128 1.00 91.69 296 LEU A C 1
ATOM 2273 O O . LEU A 1 296 ? 8.173 -5.344 0.739 1.00 91.69 296 LEU A O 1
ATOM 2277 N N . SER A 1 297 ? 6.512 -6.598 -0.125 1.00 92.31 297 SER A N 1
ATOM 2278 C CA . SER A 1 297 ? 5.528 -6.346 0.909 1.00 92.31 297 SER A CA 1
ATOM 2279 C C . SER A 1 297 ? 4.657 -7.587 1.101 1.00 92.31 297 SER A C 1
ATOM 2281 O O . SER A 1 297 ? 4.386 -8.334 0.156 1.00 92.31 297 SER A O 1
ATOM 2283 N N . LYS A 1 298 ? 4.245 -7.835 2.342 1.00 92.94 298 LYS A N 1
ATOM 2284 C CA . LYS A 1 298 ? 3.266 -8.857 2.703 1.00 92.94 298 LYS A CA 1
ATOM 2285 C C . LYS A 1 298 ? 2.304 -8.281 3.723 1.00 92.94 298 LYS A C 1
ATOM 2287 O O . LYS A 1 298 ? 2.711 -7.690 4.719 1.00 92.94 298 LYS A O 1
ATOM 2292 N N . HIS A 1 299 ? 1.024 -8.458 3.460 1.00 92.12 299 HIS A N 1
ATOM 2293 C CA . HIS A 1 299 ? -0.059 -7.798 4.162 1.00 92.12 299 HIS A CA 1
ATOM 2294 C C . HIS A 1 299 ? -1.124 -8.830 4.494 1.00 92.12 299 HIS A C 1
ATOM 2296 O O . HIS A 1 299 ? -1.784 -9.330 3.589 1.00 92.12 299 HIS A O 1
ATOM 2302 N N . CYS A 1 300 ? -1.285 -9.160 5.770 1.00 93.56 300 CYS A N 1
ATOM 2303 C CA . CYS A 1 300 ? -2.208 -10.192 6.218 1.00 93.56 300 CYS A CA 1
ATOM 2304 C C . CYS A 1 300 ? -3.284 -9.624 7.138 1.00 93.56 300 CYS A C 1
ATOM 2306 O O . CYS A 1 300 ? -2.987 -8.808 8.010 1.00 93.56 300 CYS A O 1
ATOM 2308 N N . ILE A 1 301 ? -4.511 -10.114 6.977 1.00 92.75 301 ILE A N 1
ATOM 2309 C CA . ILE A 1 301 ? -5.637 -9.897 7.887 1.00 92.75 301 ILE A CA 1
ATOM 2310 C C . ILE A 1 301 ? -6.174 -11.262 8.320 1.00 92.75 301 ILE A C 1
ATOM 2312 O O . ILE A 1 301 ? -6.281 -12.174 7.502 1.00 92.75 301 ILE A O 1
ATOM 2316 N N . CYS A 1 302 ? -6.514 -11.406 9.595 1.00 94.62 302 CYS A N 1
ATOM 2317 C CA . CYS A 1 302 ? -7.043 -12.634 10.180 1.00 94.62 302 CYS A CA 1
ATOM 2318 C C . CYS A 1 302 ? -8.080 -12.329 11.270 1.00 94.62 302 CYS A C 1
ATOM 2320 O O . CYS A 1 302 ? -8.175 -11.200 11.750 1.00 94.62 302 CYS A O 1
ATOM 2322 N N . ASP A 1 303 ? -8.903 -13.315 11.617 1.00 95.19 303 ASP A N 1
ATOM 2323 C CA . ASP A 1 303 ? -10.123 -13.153 12.418 1.00 95.19 303 ASP A CA 1
ATOM 2324 C C . ASP A 1 303 ? -10.132 -13.993 13.706 1.00 95.19 303 ASP A C 1
ATOM 2326 O O . ASP A 1 303 ? -11.197 -14.274 14.256 1.00 95.19 303 ASP A O 1
ATOM 2330 N N . SER A 1 304 ? -8.953 -14.356 14.221 1.00 96.38 304 SER A N 1
ATOM 2331 C CA . SER A 1 304 ? -8.804 -15.079 15.488 1.00 96.38 304 SER A CA 1
ATOM 2332 C C . SER A 1 304 ? -7.818 -14.400 16.444 1.00 96.38 304 SER A C 1
ATOM 2334 O O . SER A 1 304 ? -6.998 -13.575 16.047 1.00 96.38 304 SER A O 1
ATOM 2336 N N . HIS A 1 305 ? -7.849 -14.774 17.723 1.00 97.00 305 HIS A N 1
ATOM 2337 C CA . HIS A 1 305 ? -6.923 -14.243 18.724 1.00 97.00 305 HIS A CA 1
ATOM 2338 C C . HIS A 1 305 ? -5.452 -14.459 18.350 1.00 97.00 305 HIS A C 1
ATOM 2340 O O . HIS A 1 305 ? -5.050 -15.571 18.006 1.00 97.00 305 HIS A O 1
ATOM 2346 N N . LEU A 1 306 ? -4.662 -13.389 18.462 1.00 95.69 306 LEU A N 1
ATOM 2347 C CA . LEU A 1 306 ? -3.205 -13.335 18.309 1.00 95.69 306 LEU A CA 1
ATOM 2348 C C . LEU A 1 306 ? -2.699 -13.935 16.988 1.00 95.69 306 LEU A C 1
ATOM 2350 O O . LEU A 1 306 ? -1.549 -14.352 16.880 1.00 95.69 306 LEU A O 1
ATOM 2354 N N . CYS A 1 307 ? -3.554 -13.967 15.964 1.00 95.50 307 CYS A N 1
ATOM 2355 C CA . CYS A 1 307 ? -3.241 -14.571 14.672 1.00 95.50 307 CYS A CA 1
ATOM 2356 C C . CYS A 1 307 ? -2.247 -13.752 13.845 1.00 95.50 307 CYS A C 1
ATOM 2358 O O . CYS A 1 307 ? -1.638 -14.272 12.913 1.00 95.50 307 CYS A O 1
ATOM 2360 N N . ASN A 1 308 ? -2.065 -12.475 14.180 1.00 95.19 308 ASN A N 1
ATOM 2361 C CA . ASN A 1 308 ? -1.158 -11.556 13.510 1.00 95.19 308 ASN A CA 1
ATOM 2362 C C . ASN A 1 308 ? 0.282 -11.684 14.038 1.00 95.19 308 ASN A C 1
ATOM 2364 O O . ASN A 1 308 ? 0.914 -10.703 14.423 1.00 95.19 308 ASN A O 1
ATOM 2368 N N . TYR A 1 309 ? 0.778 -12.920 14.068 1.00 94.44 309 TYR A N 1
ATOM 2369 C CA . TYR A 1 309 ? 2.110 -13.282 14.544 1.00 94.44 309 TYR A CA 1
ATOM 2370 C C . TYR A 1 309 ? 3.085 -13.542 13.386 1.00 94.44 309 TYR A C 1
ATOM 2372 O O . TYR A 1 309 ? 2.693 -13.630 12.221 1.00 94.44 309 TYR A O 1
ATOM 2380 N N . PHE A 1 310 ? 4.367 -13.692 13.723 1.00 89.50 310 PHE A N 1
ATOM 2381 C CA . PHE A 1 310 ? 5.480 -13.861 12.786 1.00 89.50 310 PHE A CA 1
ATOM 2382 C C . PHE A 1 310 ? 5.259 -14.961 11.734 1.00 89.50 310 PHE A C 1
ATOM 2384 O O . PHE A 1 310 ? 5.619 -14.778 10.573 1.00 89.50 310 PHE A O 1
ATOM 2391 N N . ASP A 1 311 ? 4.610 -16.069 12.098 1.00 88.69 311 ASP A N 1
ATOM 2392 C CA . ASP A 1 311 ? 4.391 -17.206 11.193 1.00 88.69 311 ASP A CA 1
ATOM 2393 C C . ASP A 1 311 ? 3.580 -16.815 9.948 1.00 88.69 311 ASP A C 1
ATOM 2395 O O . ASP A 1 311 ? 3.877 -17.272 8.844 1.00 88.69 311 ASP A O 1
ATOM 2399 N N . LYS A 1 312 ? 2.647 -15.857 10.068 1.00 86.56 312 LYS A N 1
ATOM 2400 C CA . LYS A 1 312 ? 1.887 -15.345 8.915 1.00 86.56 312 LYS A CA 1
ATOM 2401 C C . LYS A 1 312 ? 2.763 -14.658 7.875 1.00 86.56 312 LYS A C 1
ATOM 2403 O O . LYS A 1 312 ? 2.400 -14.610 6.698 1.00 86.56 312 LYS A O 1
ATOM 2408 N N . LEU A 1 313 ? 3.936 -14.164 8.260 1.00 85.94 313 LEU A N 1
ATOM 2409 C CA . LEU A 1 313 ? 4.879 -13.552 7.329 1.00 85.94 313 LEU A CA 1
ATOM 2410 C C . LEU A 1 313 ? 5.714 -14.590 6.577 1.00 85.94 313 LEU A C 1
ATOM 2412 O O . LEU A 1 313 ? 6.061 -14.356 5.421 1.00 85.94 313 LEU A O 1
ATOM 2416 N N . HIS A 1 314 ? 5.950 -15.751 7.187 1.00 80.94 314 HIS A N 1
ATOM 2417 C CA . HIS A 1 314 ? 6.924 -16.742 6.730 1.00 80.94 314 HIS A CA 1
ATOM 2418 C C . HIS A 1 314 ? 6.335 -18.056 6.221 1.00 80.94 314 HIS A C 1
ATOM 2420 O O . HIS A 1 314 ? 7.114 -18.941 5.887 1.00 80.94 314 HIS A O 1
ATOM 2426 N N . GLU A 1 315 ? 5.008 -18.193 6.126 1.00 68.12 315 GLU A N 1
ATOM 2427 C CA . GLU A 1 315 ? 4.386 -19.352 5.471 1.00 68.12 315 GLU A CA 1
ATOM 2428 C C . GLU A 1 315 ? 4.952 -19.533 4.043 1.00 68.12 315 GLU A C 1
ATOM 2430 O O . GLU A 1 315 ? 4.547 -18.851 3.097 1.00 68.12 315 GLU A O 1
ATOM 2435 N N . GLU A 1 316 ? 5.916 -20.452 3.912 1.00 55.25 316 GLU A N 1
ATOM 2436 C CA . GLU A 1 316 ? 6.228 -21.176 2.685 1.00 55.25 316 GLU A CA 1
ATOM 2437 C C . GLU A 1 316 ? 4.941 -21.904 2.323 1.00 55.25 316 GLU A C 1
ATOM 2439 O O . GLU A 1 316 ? 4.523 -22.759 3.097 1.00 55.25 316 GLU A O 1
ATOM 2444 N N . SER A 1 317 ? 4.278 -21.483 1.240 1.00 44.16 317 SER A N 1
ATOM 2445 C CA . SER A 1 317 ? 3.044 -22.056 0.677 1.00 44.16 317 SER A CA 1
ATOM 2446 C C . SER A 1 317 ? 2.648 -23.394 1.313 1.00 44.16 317 SER A C 1
ATOM 2448 O O . SER A 1 317 ? 3.062 -24.456 0.840 1.00 44.16 317 SER A O 1
ATOM 2450 N N . PHE A 1 318 ? 1.886 -23.340 2.409 1.00 43.41 318 PHE A N 1
ATOM 2451 C CA . PHE A 1 318 ? 1.241 -24.528 2.938 1.00 43.41 318 PHE A CA 1
ATOM 2452 C C . PHE A 1 318 ? 0.188 -24.888 1.901 1.00 43.41 318 PHE A C 1
ATOM 2454 O O . PHE A 1 318 ? -0.800 -24.179 1.729 1.00 43.41 318 PHE A O 1
ATOM 2461 N N . ASP A 1 319 ? 0.483 -25.930 1.132 1.00 39.62 319 ASP A N 1
ATOM 2462 C CA . ASP A 1 319 ? -0.461 -26.579 0.238 1.00 39.62 319 ASP A CA 1
ATOM 2463 C C . ASP A 1 319 ? -1.721 -26.868 1.071 1.00 39.62 319 ASP A C 1
ATOM 2465 O O . ASP A 1 319 ? -1.644 -27.615 2.051 1.00 39.62 319 ASP A O 1
ATOM 2469 N N . ASP A 1 320 ? -2.840 -26.208 0.748 1.00 42.25 320 ASP A N 1
ATOM 2470 C CA . ASP A 1 320 ? -4.142 -26.335 1.419 1.00 42.25 320 ASP A CA 1
ATOM 2471 C C . ASP A 1 320 ? -4.685 -27.766 1.224 1.00 42.25 320 ASP A C 1
ATOM 2473 O O . ASP A 1 320 ? -5.631 -28.023 0.474 1.00 42.25 320 ASP A O 1
ATOM 2477 N N . SER A 1 321 ? -4.074 -28.742 1.891 1.00 35.06 321 SER A N 1
ATOM 2478 C CA . SER A 1 321 ? -4.683 -30.040 2.144 1.00 35.06 321 SER A CA 1
ATOM 2479 C C . SER A 1 321 ? -5.503 -29.939 3.430 1.00 35.06 321 SER A C 1
ATOM 2481 O O . SER A 1 321 ? -4.970 -29.559 4.473 1.00 35.06 321 SER A O 1
ATOM 2483 N N . PRO A 1 322 ? -6.802 -30.272 3.396 1.00 45.41 322 PRO A N 1
ATOM 2484 C CA . PRO A 1 322 ? -7.640 -30.212 4.578 1.00 45.41 322 PRO A CA 1
ATOM 2485 C C . PRO A 1 322 ? -7.371 -31.440 5.459 1.00 45.41 322 PRO A C 1
ATOM 2487 O O . PRO A 1 322 ? -7.840 -32.527 5.140 1.00 45.41 322 PRO A O 1
ATOM 2490 N N . ASP A 1 323 ? -6.683 -31.263 6.587 1.00 36.50 323 ASP A N 1
ATOM 2491 C CA . ASP A 1 323 ? -6.701 -32.218 7.708 1.00 36.50 323 ASP A CA 1
ATOM 2492 C C . ASP A 1 323 ? -7.286 -31.489 8.931 1.00 36.50 323 ASP A C 1
ATOM 2494 O O . ASP A 1 323 ? -6.719 -30.534 9.449 1.00 36.50 323 ASP A O 1
ATOM 2498 N N . ILE A 1 324 ? -8.546 -31.718 9.314 1.00 37.66 324 ILE A N 1
ATOM 2499 C CA . ILE A 1 324 ? -9.025 -32.877 10.088 1.00 37.66 324 ILE A CA 1
ATOM 2500 C C . ILE A 1 324 ? -8.170 -33.105 11.347 1.00 37.66 324 ILE A C 1
ATOM 2502 O O . ILE A 1 324 ? -7.362 -34.019 11.408 1.00 37.66 324 ILE A O 1
ATOM 2506 N N . THR A 1 325 ? -8.364 -32.291 12.391 1.00 33.75 325 THR A N 1
ATOM 2507 C CA . THR A 1 325 ? -8.904 -32.694 13.715 1.00 33.75 325 THR A CA 1
ATOM 2508 C C . THR A 1 325 ? -8.541 -31.692 14.809 1.00 33.75 325 THR A C 1
ATOM 2510 O O . THR A 1 325 ? -7.408 -31.589 15.261 1.00 33.75 325 THR A O 1
ATOM 2513 N N . ALA A 1 326 ? -9.570 -31.018 15.319 1.00 36.91 326 ALA A N 1
ATOM 2514 C CA . ALA A 1 326 ? -9.578 -30.518 16.681 1.00 36.91 326 ALA A CA 1
ATOM 2515 C C . ALA A 1 326 ? -9.688 -31.712 17.642 1.00 36.91 326 ALA A C 1
ATOM 2517 O O . ALA A 1 326 ? -10.628 -32.497 17.514 1.00 36.91 326 ALA A O 1
ATOM 2518 N N . ASN A 1 327 ? -8.754 -31.847 18.589 1.00 32.50 327 ASN A N 1
ATOM 2519 C CA . ASN A 1 327 ? -9.024 -32.378 19.929 1.00 32.50 327 ASN A CA 1
ATOM 2520 C C . ASN A 1 327 ? -7.823 -32.233 20.883 1.00 32.50 327 ASN A C 1
ATOM 2522 O O . ASN A 1 327 ? -6.730 -32.699 20.584 1.00 32.50 327 ASN A O 1
ATOM 2526 N N . ALA A 1 328 ? -8.139 -31.722 22.082 1.00 29.84 328 ALA A N 1
ATOM 2527 C CA . ALA A 1 328 ? -7.399 -31.788 23.352 1.00 29.84 328 ALA A CA 1
ATOM 2528 C C . ALA A 1 328 ? -6.134 -30.897 23.451 1.00 29.84 328 ALA A C 1
ATOM 2530 O O . ALA A 1 328 ? -5.226 -30.988 22.643 1.00 29.84 328 ALA A O 1
ATOM 2531 N N . LEU A 1 329 ? -5.998 -29.989 24.425 1.00 30.05 329 LEU A N 1
ATOM 2532 C CA . LEU A 1 329 ? -6.090 -30.217 25.871 1.00 30.05 329 LEU A CA 1
ATOM 2533 C C . LEU A 1 329 ? -6.437 -28.934 26.644 1.00 30.05 329 LEU A C 1
ATOM 2535 O O . LEU A 1 329 ? -5.911 -27.858 26.378 1.00 30.05 329 LEU A O 1
ATOM 2539 N N . SER A 1 330 ? -7.278 -29.106 27.666 1.00 29.55 330 SER A N 1
ATOM 2540 C CA . SER A 1 330 ? -7.547 -28.124 28.715 1.00 29.55 330 SER A CA 1
ATOM 2541 C C . SER A 1 330 ? -6.551 -28.234 29.877 1.00 29.55 330 SER A C 1
ATOM 2543 O O . SER A 1 330 ? -6.147 -29.345 30.219 1.00 29.55 330 SER A O 1
ATOM 2545 N N . SER A 1 331 ? -6.401 -27.108 30.582 1.00 30.11 331 SER A N 1
ATOM 2546 C CA . SER A 1 331 ? -6.150 -26.955 32.029 1.00 30.11 331 SER A CA 1
ATOM 2547 C C . SER A 1 331 ? -4.724 -27.128 32.567 1.00 30.11 331 SER A C 1
ATOM 2549 O O . SER A 1 331 ? -4.248 -28.244 32.720 1.00 30.11 331 SER A O 1
ATOM 2551 N N . SER A 1 332 ? -4.145 -26.030 33.074 1.00 29.06 332 SER A N 1
ATOM 2552 C CA . SER A 1 332 ? -4.079 -25.791 34.531 1.00 29.06 332 SER A CA 1
ATOM 2553 C C . SER A 1 332 ? -3.520 -24.403 34.882 1.00 29.06 332 SER A C 1
ATOM 2555 O O . SER A 1 332 ? -2.527 -23.955 34.321 1.00 29.06 332 SER A O 1
ATOM 2557 N N . VAL A 1 333 ? -4.187 -23.780 35.851 1.00 33.12 333 VAL A N 1
ATOM 2558 C CA . VAL A 1 333 ? -3.946 -22.498 36.532 1.00 33.12 333 VAL A CA 1
ATOM 2559 C C . VAL A 1 333 ? -2.657 -22.506 37.367 1.00 33.12 333 VAL A C 1
ATOM 2561 O O . VAL A 1 333 ? -2.404 -23.498 38.046 1.00 33.12 333 VAL A O 1
ATOM 2564 N N . LEU A 1 334 ? -1.941 -21.374 37.445 1.00 28.02 334 LEU A N 1
ATOM 2565 C CA . LEU A 1 334 ? -1.315 -20.922 38.697 1.00 28.02 334 LEU A CA 1
ATOM 2566 C C . LEU A 1 334 ? -1.157 -19.388 38.729 1.00 28.02 334 LEU A C 1
ATOM 2568 O O . LEU A 1 334 ? -0.661 -18.786 37.782 1.00 28.02 334 LEU A O 1
ATOM 2572 N N . HIS A 1 335 ? -1.630 -18.798 39.830 1.00 29.23 335 HIS A N 1
ATOM 2573 C CA . HIS A 1 335 ? -1.481 -17.399 40.242 1.00 29.23 335 HIS A CA 1
ATOM 2574 C C . HIS A 1 335 ? -0.024 -17.043 40.570 1.00 29.23 335 HIS A C 1
ATOM 2576 O O . HIS A 1 335 ? 0.641 -17.854 41.212 1.00 29.23 335 HIS A O 1
ATOM 2582 N N . ASP A 1 336 ? 0.393 -15.806 40.274 1.00 26.67 336 ASP A N 1
ATOM 2583 C CA . ASP A 1 336 ? 1.191 -14.999 41.211 1.00 26.67 336 ASP A CA 1
ATOM 2584 C C . ASP A 1 336 ? 1.034 -13.484 40.947 1.00 26.67 336 ASP A C 1
ATOM 2586 O O . ASP A 1 336 ? 0.685 -13.064 39.842 1.00 26.67 336 ASP A O 1
ATOM 2590 N N . GLU A 1 337 ? 1.217 -12.699 42.007 1.00 29.77 337 GLU A N 1
ATOM 2591 C CA . GLU A 1 337 ? 0.808 -11.308 42.232 1.00 29.77 337 GLU A CA 1
ATOM 2592 C C . GLU A 1 337 ? 1.865 -10.238 41.854 1.00 29.77 337 GLU A C 1
ATOM 2594 O O . GLU A 1 337 ? 3.053 -10.440 42.071 1.00 29.77 337 GLU A O 1
ATOM 2599 N N . THR A 1 338 ? 1.380 -9.045 41.446 1.00 28.39 338 THR A N 1
ATOM 2600 C CA . THR A 1 338 ? 1.900 -7.659 41.694 1.00 28.39 338 THR A CA 1
ATOM 2601 C C . THR A 1 338 ? 3.330 -7.277 41.228 1.00 28.39 338 THR A C 1
ATOM 2603 O O . THR A 1 338 ? 4.284 -7.998 41.457 1.00 28.39 338 THR A O 1
ATOM 2606 N N . GLU A 1 339 ? 3.608 -6.154 40.546 1.00 29.61 339 GLU A N 1
ATOM 2607 C CA . GLU A 1 339 ? 3.431 -4.725 40.902 1.00 29.61 339 GLU A CA 1
ATOM 2608 C C . GLU A 1 339 ? 3.716 -3.809 39.658 1.00 29.61 339 GLU A C 1
ATOM 2610 O O . GLU A 1 339 ? 4.045 -4.332 38.591 1.00 29.61 339 GLU A O 1
ATOM 2615 N N . PRO A 1 340 ? 3.557 -2.463 39.723 1.00 29.92 340 PRO A N 1
ATOM 2616 C CA . PRO A 1 340 ? 3.181 -1.629 38.579 1.00 29.92 340 PRO A CA 1
ATOM 2617 C C . PRO A 1 340 ? 4.371 -1.126 37.749 1.00 29.92 340 PRO A C 1
ATOM 2619 O O . PRO A 1 340 ? 5.419 -0.771 38.288 1.00 29.92 340 PRO A O 1
ATOM 2622 N N . VAL A 1 341 ? 4.176 -0.988 36.434 1.00 25.25 341 VAL A N 1
ATOM 2623 C CA . VAL A 1 341 ? 5.143 -0.320 35.550 1.00 25.25 341 VAL A CA 1
ATOM 2624 C C . VAL A 1 341 ? 4.574 0.990 35.015 1.00 25.25 341 VAL A C 1
ATOM 2626 O O . VAL A 1 341 ? 3.400 1.117 34.677 1.00 25.25 341 VAL A O 1
ATOM 2629 N N . ALA A 1 342 ? 5.468 1.972 35.032 1.00 23.39 342 ALA A N 1
ATOM 2630 C CA . ALA A 1 342 ? 5.303 3.381 34.754 1.00 23.39 342 ALA A CA 1
ATOM 2631 C C . ALA A 1 342 ? 4.679 3.717 33.391 1.00 23.39 342 ALA A C 1
ATOM 2633 O O . ALA A 1 342 ? 4.995 3.143 32.355 1.00 23.39 342 ALA A O 1
ATOM 2634 N N . HIS A 1 343 ? 3.877 4.777 33.439 1.00 27.00 343 HIS A N 1
ATOM 2635 C CA . HIS A 1 343 ? 3.419 5.599 32.329 1.00 27.00 343 HIS A CA 1
ATOM 2636 C C . HIS A 1 343 ? 4.631 6.168 31.564 1.00 27.00 343 HIS A C 1
ATOM 2638 O O . HIS A 1 343 ? 5.406 6.932 32.144 1.00 27.00 343 HIS A O 1
ATOM 2644 N N . LEU A 1 344 ? 4.789 5.852 30.274 1.00 22.16 344 LEU A N 1
ATOM 2645 C CA . LEU A 1 344 ? 5.709 6.579 29.393 1.00 22.16 344 LEU A CA 1
ATOM 2646 C C . LEU A 1 344 ? 5.120 6.721 27.982 1.00 22.16 344 LEU A C 1
ATOM 2648 O O . LEU A 1 344 ? 4.768 5.744 27.334 1.00 22.16 344 LEU A O 1
ATOM 2652 N N . GLN A 1 345 ? 5.008 7.974 27.542 1.00 24.62 345 GLN A N 1
ATOM 2653 C CA . GLN A 1 345 ? 4.642 8.397 26.191 1.00 24.62 345 GLN A CA 1
ATOM 2654 C C . GLN A 1 345 ? 5.779 8.100 25.196 1.00 24.62 345 GLN A C 1
ATOM 2656 O O . GLN A 1 345 ? 6.930 8.429 25.482 1.00 24.62 345 GLN A O 1
ATOM 2661 N N . SER A 1 346 ? 5.463 7.582 24.004 1.00 21.59 346 SER A N 1
ATOM 2662 C CA . SER A 1 346 ? 6.333 7.632 22.809 1.00 21.59 346 SER A CA 1
ATOM 2663 C C . SER A 1 346 ? 5.501 7.243 21.574 1.00 21.59 346 SER A C 1
ATOM 2665 O O . SER A 1 346 ? 4.960 6.149 21.535 1.00 21.59 346 SER A O 1
ATOM 2667 N N . GLN A 1 347 ? 5.047 8.169 20.722 1.00 21.28 347 GLN A N 1
ATOM 2668 C CA . GLN A 1 347 ? 5.690 8.743 19.523 1.00 21.28 347 GLN A CA 1
ATOM 2669 C C . GLN A 1 347 ? 6.327 7.757 18.510 1.00 21.28 347 GLN A C 1
ATOM 2671 O O . GLN A 1 347 ? 7.480 7.371 18.640 1.00 21.28 347 GLN A O 1
ATOM 2676 N N . LEU A 1 348 ? 5.548 7.530 17.436 1.00 23.14 348 LEU A N 1
ATOM 2677 C CA . LEU A 1 348 ? 5.883 7.530 15.995 1.00 23.14 348 LEU A CA 1
ATOM 2678 C C . LEU A 1 348 ? 6.899 6.525 15.418 1.00 23.14 348 LEU A C 1
ATOM 2680 O O . LEU A 1 348 ? 8.103 6.656 15.598 1.00 23.14 348 LEU A O 1
ATOM 2684 N N . LEU A 1 349 ? 6.399 5.669 14.521 1.00 22.92 349 LEU A N 1
ATOM 2685 C CA . LEU A 1 349 ? 6.643 5.614 13.057 1.00 22.92 349 LEU A CA 1
ATOM 2686 C C . LEU A 1 349 ? 5.615 4.596 12.479 1.00 22.92 349 LEU A C 1
ATOM 2688 O O . LEU A 1 349 ? 5.073 3.885 13.299 1.00 22.92 349 LEU A O 1
ATOM 2692 N N . TYR A 1 350 ? 5.233 4.569 11.182 1.00 29.36 350 TYR A N 1
ATOM 2693 C CA . TYR A 1 350 ? 4.111 3.730 10.641 1.00 29.36 350 TYR A CA 1
ATOM 2694 C C . TYR A 1 350 ? 4.171 3.466 9.107 1.00 29.36 350 TYR A C 1
ATOM 2696 O O . TYR A 1 350 ? 4.145 4.464 8.395 1.00 29.36 350 TYR A O 1
ATOM 2704 N N . HIS A 1 351 ? 4.131 2.212 8.565 1.00 28.70 351 HIS A N 1
ATOM 2705 C CA . HIS A 1 351 ? 3.891 1.895 7.118 1.00 28.70 351 HIS A CA 1
ATOM 2706 C C . HIS A 1 351 ? 3.144 0.573 6.691 1.00 28.70 351 HIS A C 1
ATOM 2708 O O . HIS A 1 351 ? 3.748 -0.475 6.535 1.00 28.70 351 HIS A O 1
ATOM 2714 N N . TYR A 1 352 ? 1.914 0.726 6.162 1.00 29.19 352 TYR A N 1
ATOM 2715 C CA . TYR A 1 352 ? 1.205 -0.014 5.063 1.00 29.19 352 TYR A CA 1
ATOM 2716 C C . TYR A 1 352 ? 0.304 -1.214 5.416 1.00 29.19 352 TYR A C 1
ATOM 2718 O O . TYR A 1 352 ? 0.829 -2.178 5.933 1.00 29.19 352 TYR A O 1
ATOM 2726 N N . ILE A 1 353 ? -0.999 -1.167 5.033 1.00 31.47 353 ILE A N 1
ATOM 2727 C CA . ILE A 1 353 ? -1.872 -2.199 4.370 1.00 31.47 353 ILE A CA 1
ATOM 2728 C C . ILE A 1 353 ? -3.065 -1.464 3.678 1.00 31.47 353 ILE A C 1
ATOM 2730 O O . ILE A 1 353 ? -3.430 -0.363 4.094 1.00 31.47 353 ILE A O 1
ATOM 2734 N N . PHE A 1 354 ? -3.659 -2.032 2.616 1.00 28.67 354 PHE A N 1
ATOM 2735 C CA . PHE A 1 354 ? -4.806 -1.547 1.815 1.00 28.67 354 PHE A CA 1
ATOM 2736 C C . PHE A 1 354 ? -6.067 -2.434 1.971 1.00 28.67 354 PHE A C 1
ATOM 2738 O O . PHE A 1 354 ? -5.934 -3.650 1.892 1.00 28.67 354 PHE A O 1
ATOM 2745 N N . MET A 1 355 ? -7.274 -1.844 2.087 1.00 32.69 355 MET A N 1
ATOM 2746 C CA . MET A 1 355 ? -8.493 -2.109 1.276 1.00 32.69 355 MET A CA 1
ATOM 2747 C C . MET A 1 355 ? -9.732 -1.352 1.807 1.00 32.69 355 MET A C 1
ATOM 2749 O O . MET A 1 355 ? -9.751 -0.836 2.917 1.00 32.69 355 MET A O 1
ATOM 2753 N N . LEU A 1 356 ? -10.721 -1.201 0.927 1.00 28.59 356 LEU A N 1
ATOM 2754 C CA . LEU A 1 356 ? -11.666 -0.089 0.789 1.00 28.59 356 LEU A CA 1
ATOM 2755 C C . LEU A 1 356 ? -12.860 -0.019 1.766 1.00 28.59 356 LEU A C 1
ATOM 2757 O O . LEU A 1 356 ? -13.535 -1.002 2.051 1.00 28.59 356 LEU A O 1
ATOM 2761 N N . SER A 1 357 ? -13.234 1.240 2.040 1.00 32.66 357 SER A N 1
ATOM 2762 C CA . SER A 1 357 ? -14.511 1.786 2.549 1.00 32.66 357 SER A CA 1
ATOM 2763 C C . SER A 1 357 ? -14.862 1.563 4.030 1.00 32.66 357 SER A C 1
ATOM 2765 O O . SER A 1 357 ? -15.423 0.549 4.391 1.00 32.66 357 SER A O 1
ATOM 2767 N N . THR A 1 358 ? -14.632 2.605 4.840 1.00 38.56 358 THR A N 1
ATOM 2768 C CA . THR A 1 358 ? -14.844 2.728 6.302 1.00 38.56 358 THR A CA 1
ATOM 2769 C C . THR A 1 358 ? -14.060 1.733 7.166 1.00 38.56 358 THR A C 1
ATOM 2771 O O . THR A 1 358 ? -14.521 0.643 7.478 1.00 38.56 358 THR A O 1
ATOM 2774 N N . VAL A 1 359 ? -12.875 2.154 7.612 1.00 34.28 359 VAL A N 1
ATOM 2775 C CA . VAL A 1 359 ? -12.096 1.473 8.656 1.00 34.28 359 VAL A CA 1
ATOM 2776 C C . VAL A 1 359 ? -11.906 2.453 9.813 1.00 34.28 359 VAL A C 1
ATOM 2778 O O . VAL A 1 359 ? -11.704 3.646 9.587 1.00 34.28 359 VAL A O 1
ATOM 2781 N N . CYS A 1 360 ? -12.035 1.966 11.045 1.00 35.94 360 CYS A N 1
ATOM 2782 C CA . CYS A 1 360 ? -11.872 2.745 12.266 1.00 35.94 360 CYS A CA 1
ATOM 2783 C C . CYS A 1 360 ? -10.761 2.194 13.156 1.00 35.94 360 CYS A C 1
ATOM 2785 O O . CYS A 1 360 ? -10.613 0.986 13.310 1.00 35.94 360 CYS A O 1
ATOM 2787 N N . TYR A 1 361 ? -10.073 3.170 13.747 1.00 39.62 361 TYR A N 1
ATOM 2788 C CA . TYR A 1 361 ? -9.339 3.286 15.009 1.00 39.62 361 TYR A CA 1
ATOM 2789 C C . TYR A 1 361 ? -8.660 2.100 15.721 1.00 39.62 361 TYR A C 1
ATOM 2791 O O . TYR A 1 361 ? -9.240 1.035 15.920 1.00 39.62 361 TYR A O 1
ATOM 2799 N N . PHE A 1 362 ? -7.473 2.425 16.258 1.00 33.16 362 PHE A N 1
ATOM 2800 C CA . PHE A 1 362 ? -6.619 1.661 17.176 1.00 33.16 362 PHE A CA 1
ATOM 2801 C C . PHE A 1 362 ? -6.701 2.223 18.605 1.00 33.16 362 PHE A C 1
ATOM 2803 O O . PHE A 1 362 ? -6.479 3.413 18.805 1.00 33.16 362 PHE A O 1
ATOM 2810 N N . CYS A 1 363 ? -6.964 1.391 19.612 1.00 25.81 363 CYS A N 1
ATOM 2811 C CA . CYS A 1 363 ? -6.784 1.783 21.016 1.00 25.81 363 CYS A CA 1
ATOM 2812 C C . CYS A 1 363 ? -5.340 1.495 21.460 1.00 25.81 363 CYS A C 1
ATOM 2814 O O . CYS A 1 363 ? -4.875 0.372 21.269 1.00 25.81 363 CYS A O 1
ATOM 2816 N N . THR A 1 364 ? -4.675 2.486 22.061 1.00 27.31 364 THR A N 1
ATOM 2817 C CA . THR A 1 364 ? -3.585 2.297 23.039 1.00 27.31 364 THR A CA 1
ATOM 2818 C C . THR A 1 364 ? -4.134 2.449 24.442 1.00 27.31 364 THR A C 1
ATOM 2820 O O . THR A 1 364 ? -4.934 3.402 24.619 1.00 27.31 364 THR A O 1
#